Protein AF-A0A6L7IHY5-F1 (afdb_monomer)

Secondary structure (DSSP, 8-state):
--HHHHHHHHHTTSS----GGG-HHHHHHHHHHHHHHHHHSTT---HHHHHHHHHHHHHTTPPPPTTTTHHHHHHHHHHHEETTEE-HHHHTT---SSHHHHHHHHHHHHHHH-S---HHHHHHHHHHHHHHHHHIIIII-S-GGGGGGGHHHHHHHHHHHHHHHHHHHHTT-S--GGGG-

Solvent-accessible surface area (backbone atoms only — not comparable to full-atom values): 10402 Å² total; per-residue (Å²): 130,56,71,56,60,46,54,43,57,71,44,56,82,61,96,42,80,43,52,66,91,46,34,64,34,52,56,50,34,59,56,46,49,53,51,46,21,50,70,67,28,77,67,42,72,44,74,66,46,50,52,50,48,51,48,51,40,51,76,72,67,58,76,77,68,85,71,78,54,47,67,47,42,53,50,52,32,62,68,25,44,54,95,76,32,80,36,80,62,47,64,68,52,62,70,56,100,43,76,68,42,48,51,51,52,49,52,38,48,52,58,62,54,44,94,79,74,56,73,68,56,45,47,52,39,48,52,52,52,45,52,34,50,54,48,35,71,79,72,63,50,97,54,63,52,53,52,42,80,41,25,68,60,29,44,36,46,40,51,54,48,49,54,50,51,51,48,35,48,78,70,61,69,48,68,68,74,79,85,79,116

Structure (mmCIF, N/CA/C/O backbone):
data_AF-A0A6L7IHY5-F1
#
_entry.id   AF-A0A6L7IHY5-F1
#
loop_
_atom_site.group_PDB
_atom_site.id
_atom_site.type_symbol
_atom_site.label_atom_id
_atom_site.label_alt_id
_atom_site.label_comp_id
_atom_site.label_asym_id
_atom_site.label_entity_id
_atom_site.label_seq_id
_atom_site.pdbx_PDB_ins_code
_atom_site.Cartn_x
_atom_site.Cartn_y
_atom_site.Cartn_z
_atom_site.occupancy
_atom_site.B_iso_or_equiv
_atom_site.auth_seq_id
_atom_site.auth_comp_id
_atom_site.auth_asym_id
_atom_site.auth_atom_id
_atom_site.pdbx_PDB_model_num
ATOM 1 N N . MET A 1 1 ? -0.924 -16.517 -31.584 1.00 64.88 1 MET A N 1
ATOM 2 C CA . MET A 1 1 ? -0.021 -15.714 -30.736 1.00 64.88 1 MET A CA 1
ATOM 3 C C . MET A 1 1 ? -0.778 -15.428 -29.452 1.00 64.88 1 MET A C 1
ATOM 5 O O . MET A 1 1 ? -1.884 -14.912 -29.555 1.00 64.88 1 MET A O 1
ATOM 9 N N . ASP A 1 2 ? -0.279 -15.859 -28.293 1.00 85.75 2 ASP A N 1
ATOM 10 C CA . ASP A 1 2 ? -0.911 -15.533 -27.006 1.00 85.75 2 ASP A CA 1
ATOM 11 C C . ASP A 1 2 ? -0.663 -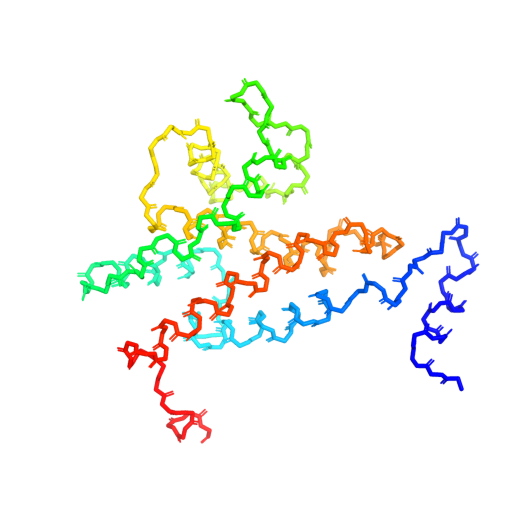14.060 -26.621 1.00 85.75 2 ASP A C 1
ATOM 13 O O . ASP A 1 2 ? 0.142 -13.371 -27.253 1.00 85.75 2 ASP A O 1
ATOM 17 N N . GLN A 1 3 ? -1.371 -13.568 -25.601 1.00 81.19 3 GLN A N 1
ATOM 18 C CA . GLN A 1 3 ? -1.303 -12.165 -25.177 1.00 81.19 3 GLN A CA 1
ATOM 19 C C . GLN A 1 3 ? 0.102 -11.740 -24.726 1.00 81.19 3 GLN A C 1
ATOM 21 O O . GLN A 1 3 ? 0.533 -10.642 -25.072 1.00 81.19 3 GLN A O 1
ATOM 26 N N . ASN A 1 4 ? 0.825 -12.592 -23.988 1.00 79.19 4 ASN A N 1
ATOM 27 C CA . ASN A 1 4 ? 2.178 -12.277 -23.527 1.00 79.19 4 ASN A CA 1
ATOM 28 C C . ASN A 1 4 ? 3.142 -12.212 -24.722 1.00 79.19 4 ASN A C 1
ATOM 30 O O . ASN A 1 4 ? 3.920 -11.268 -24.827 1.00 79.19 4 ASN A O 1
ATOM 34 N N . SER A 1 5 ? 3.038 -13.158 -25.661 1.00 78.12 5 SER A N 1
ATOM 35 C CA . SER A 1 5 ? 3.801 -13.158 -26.914 1.00 78.12 5 SER A CA 1
ATOM 36 C C . SER A 1 5 ? 3.503 -11.924 -27.776 1.00 78.12 5 SER A C 1
ATOM 38 O O . SER A 1 5 ? 4.412 -11.350 -28.372 1.00 78.12 5 SER A O 1
ATOM 40 N N . TRP A 1 6 ? 2.244 -11.480 -27.829 1.00 83.62 6 TRP A N 1
ATOM 41 C CA . TRP A 1 6 ? 1.860 -10.262 -28.547 1.00 83.62 6 TRP A CA 1
ATOM 42 C C . TRP A 1 6 ? 2.437 -9.002 -27.890 1.00 83.62 6 TRP A C 1
ATOM 44 O O . TRP A 1 6 ? 3.052 -8.190 -28.578 1.00 83.62 6 TRP A O 1
ATOM 54 N N . LEU A 1 7 ? 2.313 -8.870 -26.562 1.00 78.38 7 LEU A N 1
ATOM 55 C CA . LEU A 1 7 ? 2.872 -7.749 -25.793 1.00 78.38 7 LEU A CA 1
ATOM 56 C C . LEU A 1 7 ? 4.395 -7.678 -25.913 1.00 78.38 7 LEU A C 1
ATOM 58 O O . LEU A 1 7 ? 4.953 -6.593 -26.079 1.00 78.38 7 LEU A O 1
ATOM 62 N N . GLN A 1 8 ? 5.060 -8.835 -25.865 1.00 76.94 8 GLN A N 1
ATOM 63 C CA . GLN A 1 8 ? 6.496 -8.935 -26.083 1.00 76.94 8 GLN A CA 1
ATOM 64 C C . GLN A 1 8 ? 6.866 -8.368 -27.453 1.00 76.94 8 GLN A C 1
ATOM 66 O O . GLN A 1 8 ? 7.729 -7.499 -27.533 1.00 76.94 8 GLN A O 1
ATOM 71 N N . ASN A 1 9 ? 6.202 -8.823 -28.517 1.00 78.06 9 ASN A N 1
ATOM 72 C CA . ASN A 1 9 ? 6.498 -8.389 -29.880 1.00 78.06 9 ASN A CA 1
ATOM 73 C C . ASN A 1 9 ? 6.229 -6.894 -30.081 1.00 78.06 9 ASN A C 1
ATOM 75 O O . ASN A 1 9 ? 7.078 -6.209 -30.639 1.00 78.06 9 ASN A O 1
ATOM 79 N N . PHE A 1 10 ? 5.109 -6.383 -29.564 1.00 78.31 10 PHE A N 1
ATOM 80 C CA . PHE A 1 10 ? 4.733 -4.970 -29.673 1.00 78.31 10 PHE A CA 1
ATOM 81 C C . PHE A 1 10 ? 5.765 -4.026 -29.038 1.00 78.31 10 PHE A C 1
ATOM 83 O O . PHE A 1 10 ? 6.022 -2.946 -29.555 1.00 78.31 10 PHE A O 1
ATOM 90 N N . LEU A 1 11 ? 6.384 -4.430 -27.925 1.00 70.75 11 LEU A N 1
ATOM 91 C CA . LEU A 1 11 ? 7.357 -3.596 -27.206 1.00 70.75 11 LEU A CA 1
ATOM 92 C C . LEU A 1 11 ? 8.811 -3.852 -27.618 1.00 70.75 11 LEU A C 1
ATOM 94 O O . LEU A 1 11 ? 9.693 -3.078 -27.256 1.00 70.75 11 LEU A O 1
ATOM 98 N N . THR A 1 12 ? 9.072 -4.903 -28.401 1.00 63.59 12 THR A N 1
ATOM 99 C CA . THR A 1 12 ? 10.425 -5.241 -28.880 1.00 63.59 12 THR A CA 1
ATOM 100 C C . THR A 1 12 ? 10.923 -4.279 -29.975 1.00 63.59 12 THR A C 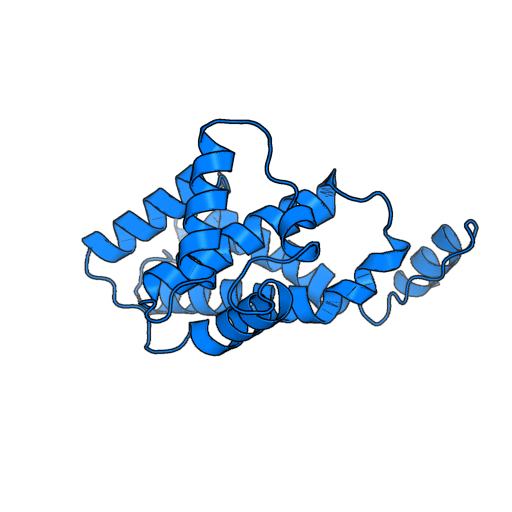1
ATOM 102 O O . THR A 1 12 ? 12.088 -4.351 -30.360 1.00 63.59 12 THR A O 1
ATOM 105 N N . GLU A 1 13 ? 10.107 -3.320 -30.423 1.00 56.38 13 GLU A N 1
ATOM 106 C CA . GLU A 1 13 ? 10.535 -2.256 -31.344 1.00 56.38 13 GLU A CA 1
ATOM 107 C C . GLU A 1 13 ? 11.426 -1.188 -30.672 1.00 56.38 13 GLU A C 1
ATOM 109 O O . GLU A 1 13 ? 12.187 -0.511 -31.359 1.00 56.38 13 GLU A O 1
ATOM 114 N N . GLU A 1 14 ? 11.439 -1.093 -29.333 1.00 55.25 14 GLU A N 1
ATOM 115 C CA . GLU A 1 14 ? 12.232 -0.098 -28.597 1.00 55.25 14 GLU A CA 1
ATOM 116 C C . GLU A 1 14 ? 13.170 -0.724 -27.553 1.00 55.25 14 GLU A C 1
ATOM 118 O O . GLU A 1 14 ? 12.882 -0.662 -26.368 1.00 55.25 14 GLU A O 1
ATOM 123 N N . ASN A 1 15 ? 14.302 -1.313 -27.973 1.00 57.41 15 ASN A N 1
ATOM 124 C CA . ASN A 1 15 ? 15.533 -1.604 -27.191 1.00 57.41 15 ASN A CA 1
ATOM 125 C C . ASN A 1 15 ? 15.433 -2.146 -25.739 1.00 57.41 15 ASN A C 1
ATOM 127 O O . ASN A 1 15 ? 16.449 -2.244 -25.047 1.00 57.41 15 ASN A O 1
ATOM 131 N N . VAL A 1 16 ? 14.263 -2.562 -25.263 1.00 58.53 16 VAL A N 1
ATOM 132 C CA . VAL A 1 16 ? 14.026 -3.056 -23.914 1.00 58.53 16 VAL A CA 1
ATOM 133 C C . VAL A 1 16 ? 13.026 -4.198 -23.989 1.00 58.53 16 VAL A C 1
ATOM 135 O O . VAL A 1 16 ? 11.955 -4.080 -24.575 1.00 58.53 16 VAL A O 1
ATOM 138 N N . LYS A 1 17 ? 13.391 -5.334 -23.396 1.00 65.69 17 LYS A N 1
ATOM 139 C CA . LYS A 1 17 ? 12.580 -6.553 -23.391 1.00 65.69 17 LYS A CA 1
ATOM 140 C C . LYS A 1 17 ? 11.945 -6.724 -22.008 1.00 65.69 17 LYS A C 1
ATOM 142 O O . LYS A 1 17 ? 12.589 -7.320 -21.146 1.00 65.69 17 LYS A O 1
ATOM 147 N N . PRO A 1 18 ? 10.732 -6.198 -21.758 1.00 66.75 18 PRO A N 1
ATOM 148 C CA . PRO A 1 18 ? 9.964 -6.573 -20.570 1.00 66.75 18 PRO A CA 1
ATOM 149 C C . PRO A 1 18 ? 9.774 -8.091 -20.533 1.00 66.75 18 PRO A C 1
ATOM 151 O O . PRO A 1 18 ? 9.524 -8.694 -21.571 1.00 66.75 18 PRO A O 1
ATOM 154 N N . ASP A 1 19 ? 9.882 -8.702 -19.354 1.00 75.19 19 ASP A N 1
ATOM 155 C CA . ASP A 1 19 ? 9.575 -10.122 -19.162 1.00 75.19 19 ASP A CA 1
ATOM 156 C C . ASP A 1 19 ? 8.113 -10.267 -18.728 1.00 75.19 19 ASP A C 1
ATOM 158 O O . ASP A 1 19 ? 7.786 -10.239 -17.540 1.00 75.19 19 ASP A O 1
ATOM 162 N N . PHE A 1 20 ? 7.211 -10.391 -19.704 1.00 72.62 20 PHE A N 1
ATOM 163 C CA . PHE A 1 20 ? 5.769 -10.490 -19.448 1.00 72.62 20 PHE A CA 1
ATOM 164 C C . PHE A 1 20 ? 5.327 -11.796 -18.785 1.00 72.62 20 PHE A C 1
ATOM 166 O O . PHE A 1 20 ? 4.192 -11.895 -18.316 1.00 72.62 20 PHE A O 1
ATOM 173 N N . ASN A 1 21 ? 6.218 -12.781 -18.679 1.00 73.31 21 ASN A N 1
ATOM 174 C CA . ASN A 1 21 ? 5.961 -13.967 -17.871 1.00 73.31 21 ASN A CA 1
ATOM 175 C C . ASN A 1 21 ? 6.180 -13.699 -16.370 1.00 73.31 21 ASN A C 1
ATOM 177 O O . ASN A 1 21 ? 5.844 -14.548 -15.550 1.00 73.31 21 ASN A O 1
ATOM 181 N N . LYS A 1 22 ? 6.699 -12.517 -15.998 1.00 78.94 22 LYS A N 1
ATOM 182 C CA . LYS A 1 22 ? 6.974 -12.088 -14.615 1.00 78.94 22 LYS A CA 1
ATOM 183 C C . LYS A 1 22 ? 6.197 -10.835 -14.202 1.00 78.94 22 LYS A C 1
ATOM 185 O O . LYS A 1 22 ? 6.737 -9.981 -13.507 1.00 78.94 22 LYS A O 1
ATOM 190 N N . ILE A 1 23 ? 4.959 -10.695 -14.669 1.00 84.69 23 ILE A N 1
ATOM 191 C CA . ILE A 1 23 ? 4.084 -9.565 -14.303 1.00 84.69 23 ILE A CA 1
ATOM 192 C C . ILE A 1 23 ? 2.761 -10.027 -13.685 1.00 84.69 23 ILE A C 1
ATOM 194 O O . ILE A 1 23 ? 1.759 -9.314 -13.734 1.00 84.69 23 ILE A O 1
ATOM 198 N N . GLU A 1 24 ? 2.719 -11.253 -13.171 1.00 89.69 24 GLU A N 1
ATOM 199 C CA . GLU A 1 24 ? 1.493 -11.854 -12.653 1.00 89.69 24 GLU A CA 1
ATOM 200 C C . GLU A 1 24 ? 0.965 -11.064 -11.452 1.00 89.69 24 GLU A C 1
ATOM 202 O O . GLU A 1 24 ? -0.220 -10.740 -11.381 1.00 89.69 24 GLU A O 1
ATOM 207 N N . ASN A 1 25 ? 1.850 -10.635 -10.550 1.00 93.31 25 ASN A N 1
ATOM 208 C CA . ASN A 1 25 ? 1.450 -9.807 -9.421 1.00 93.31 25 ASN A CA 1
ATOM 209 C C . ASN A 1 25 ? 1.013 -8.411 -9.848 1.00 93.31 25 ASN A C 1
ATOM 211 O O . ASN A 1 25 ? 0.103 -7.859 -9.232 1.00 93.31 25 ASN A O 1
ATOM 215 N N . VAL A 1 26 ? 1.594 -7.860 -10.915 1.00 90.69 26 VAL A N 1
ATOM 216 C CA . VAL A 1 26 ? 1.119 -6.602 -11.507 1.00 90.69 26 VAL A CA 1
ATOM 217 C C . VAL A 1 26 ? -0.318 -6.756 -12.014 1.00 90.69 26 VAL A C 1
ATOM 219 O O . VAL A 1 26 ? -1.163 -5.909 -11.732 1.00 90.69 26 VAL A O 1
ATOM 222 N N . LYS A 1 27 ? -0.623 -7.846 -12.733 1.00 89.81 27 LYS A N 1
ATOM 223 C CA . LYS A 1 27 ? -1.983 -8.135 -13.220 1.00 89.81 27 LYS A CA 1
ATOM 224 C C . LYS A 1 27 ? -2.950 -8.300 -12.047 1.00 89.81 27 LYS A C 1
ATOM 226 O O . LYS A 1 27 ? -3.970 -7.610 -12.000 1.00 89.81 27 LYS A O 1
ATOM 231 N N . ASN A 1 28 ? -2.591 -9.122 -11.063 1.00 94.81 28 ASN A N 1
ATOM 232 C CA . ASN A 1 28 ? -3.404 -9.359 -9.868 1.00 94.81 28 ASN A CA 1
ATOM 233 C C . ASN A 1 28 ? -3.654 -8.078 -9.067 1.00 94.81 28 ASN A C 1
ATOM 235 O O . ASN A 1 28 ? -4.773 -7.859 -8.602 1.00 94.81 28 ASN A O 1
ATOM 239 N N . PHE A 1 29 ? -2.669 -7.181 -8.998 1.00 95.62 29 PHE A N 1
ATOM 240 C CA . PHE A 1 29 ? -2.817 -5.886 -8.343 1.00 95.62 29 PHE A CA 1
ATOM 241 C C . PHE A 1 29 ? -3.945 -5.053 -8.949 1.00 95.62 29 PHE A C 1
ATOM 243 O O . PHE A 1 29 ? -4.694 -4.418 -8.211 1.00 95.62 29 PHE A O 1
ATOM 250 N N . THR A 1 30 ? -4.120 -5.072 -10.275 1.00 92.75 30 THR A N 1
ATOM 251 C CA . THR A 1 30 ? -5.204 -4.307 -10.912 1.00 92.75 30 THR A CA 1
ATOM 252 C C . THR A 1 30 ? -6.586 -4.785 -10.464 1.00 92.75 30 THR A C 1
ATOM 254 O O . THR A 1 30 ? -7.470 -3.966 -10.216 1.00 92.75 30 THR A O 1
ATOM 257 N N . ILE A 1 31 ? -6.775 -6.096 -10.292 1.00 94.69 31 ILE A N 1
ATOM 258 C CA . ILE A 1 31 ? -8.040 -6.681 -9.833 1.00 94.69 31 ILE A CA 1
ATOM 259 C C . ILE A 1 31 ? -8.230 -6.407 -8.338 1.00 94.69 31 ILE A C 1
ATOM 261 O O . ILE A 1 31 ? -9.281 -5.918 -7.926 1.00 94.69 31 ILE A O 1
ATOM 265 N N . LEU A 1 32 ? -7.199 -6.663 -7.529 1.00 97.06 32 LEU A N 1
ATOM 266 C CA . LEU A 1 32 ? -7.240 -6.455 -6.082 1.00 97.06 32 LEU A CA 1
ATOM 267 C C . LEU A 1 32 ? -7.474 -4.987 -5.715 1.00 97.06 32 LEU A C 1
ATOM 269 O O . LEU A 1 32 ? -8.261 -4.713 -4.812 1.00 97.06 32 LEU A O 1
ATOM 273 N N . TRP A 1 33 ? -6.858 -4.043 -6.435 1.00 95.94 33 TRP A N 1
ATOM 274 C CA . TRP A 1 33 ? -7.109 -2.615 -6.243 1.00 95.94 33 TRP A CA 1
ATOM 275 C C . TRP A 1 33 ? -8.578 -2.265 -6.495 1.00 95.94 33 TRP A C 1
ATOM 277 O O . TRP A 1 33 ? -9.175 -1.562 -5.687 1.00 95.94 33 TRP A O 1
ATOM 287 N N . ASN A 1 34 ? -9.182 -2.781 -7.571 1.00 92.81 34 ASN A N 1
ATOM 288 C CA . ASN A 1 34 ? -10.597 -2.536 -7.868 1.00 92.81 34 ASN A CA 1
ATOM 289 C C . ASN A 1 34 ? -11.525 -3.097 -6.777 1.00 92.81 34 ASN A C 1
ATOM 291 O O . ASN A 1 34 ? -12.499 -2.445 -6.398 1.00 92.81 34 ASN A O 1
ATOM 295 N N . LEU A 1 35 ? -11.225 -4.288 -6.245 1.00 94.31 35 LEU A N 1
ATOM 296 C CA . LEU A 1 35 ? -11.977 -4.861 -5.123 1.00 94.31 35 LEU A CA 1
ATOM 297 C C . LEU A 1 35 ? -11.834 -3.990 -3.871 1.00 94.31 35 LEU A C 1
ATOM 299 O O . LEU A 1 35 ? -12.836 -3.627 -3.260 1.00 94.31 35 LEU A O 1
ATOM 303 N N . PHE A 1 36 ? -10.606 -3.609 -3.524 1.00 95.44 36 PHE A N 1
ATOM 304 C CA . P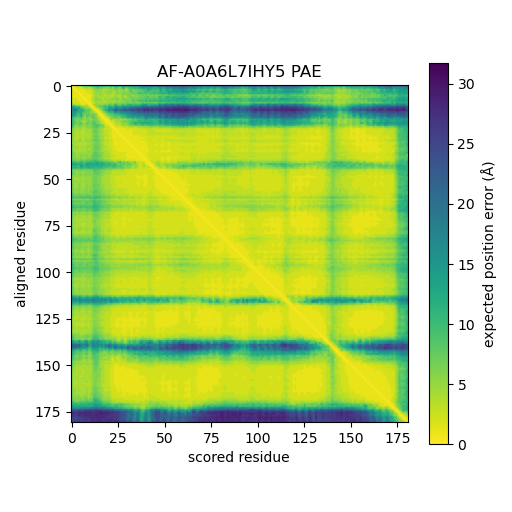HE A 1 36 ? -10.322 -2.705 -2.414 1.00 95.44 36 PHE A CA 1
ATOM 305 C C . PHE A 1 36 ? -11.060 -1.369 -2.553 1.00 95.44 36 PHE A C 1
ATOM 307 O O . PHE A 1 36 ? -11.744 -0.950 -1.627 1.00 95.44 36 PHE A O 1
ATOM 314 N N . GLU A 1 37 ? -11.001 -0.725 -3.715 1.00 93.19 37 GLU A N 1
ATOM 315 C CA . GLU A 1 37 ? -11.660 0.558 -3.952 1.00 93.19 37 GLU A CA 1
ATOM 316 C C . GLU A 1 37 ? -13.186 0.448 -3.830 1.00 93.19 37 GLU A C 1
ATOM 318 O O . GLU A 1 37 ? -13.816 1.286 -3.184 1.00 93.19 37 GLU A O 1
ATOM 323 N N . ARG A 1 38 ? -13.791 -0.618 -4.374 1.00 91.25 38 ARG A N 1
ATOM 324 C CA . ARG A 1 38 ? -15.234 -0.869 -4.245 1.00 91.25 38 ARG A CA 1
ATOM 325 C C . ARG A 1 38 ? -15.651 -1.086 -2.794 1.00 91.25 38 ARG A C 1
ATOM 327 O O . ARG A 1 38 ? -16.667 -0.545 -2.368 1.00 91.25 38 ARG A O 1
ATOM 334 N N . PHE A 1 39 ? -14.926 -1.936 -2.080 1.00 90.62 39 PHE A N 1
ATOM 335 C CA . PHE A 1 39 ? -15.387 -2.470 -0.804 1.00 90.62 39 PHE A CA 1
ATOM 336 C C . PHE A 1 39 ? -14.901 -1.697 0.412 1.00 90.62 39 PHE A C 1
ATOM 338 O O . PHE A 1 39 ? -15.601 -1.648 1.419 1.00 90.62 39 PHE A O 1
ATOM 345 N N . PHE A 1 40 ? -13.714 -1.109 0.327 1.00 93.00 40 PHE A N 1
ATOM 346 C CA . PHE A 1 40 ? -13.142 -0.334 1.412 1.00 93.00 40 PHE A CA 1
ATOM 347 C C . PHE A 1 40 ? -13.311 1.164 1.205 1.00 93.00 40 PHE A C 1
ATOM 349 O O . PHE A 1 40 ? -13.437 1.861 2.197 1.00 93.00 40 PHE A O 1
ATOM 356 N N . CYS A 1 41 ? -13.346 1.669 -0.033 1.00 90.50 41 CYS A N 1
ATOM 357 C CA . CYS A 1 41 ? -13.352 3.113 -0.313 1.00 90.50 41 CYS A CA 1
ATOM 358 C C . CYS A 1 41 ? -14.666 3.645 -0.914 1.00 90.50 41 CYS A C 1
ATOM 360 O O . CYS A 1 41 ? -14.690 4.781 -1.375 1.00 90.50 41 CYS A O 1
ATOM 362 N N . ASP A 1 42 ? -15.728 2.833 -0.974 1.00 84.62 42 ASP A N 1
ATOM 363 C CA . ASP A 1 42 ? -17.011 3.159 -1.631 1.00 84.62 42 ASP A CA 1
ATOM 364 C C . ASP A 1 42 ? -16.844 3.774 -3.038 1.00 84.62 42 ASP A C 1
ATOM 366 O O . ASP A 1 42 ? -17.540 4.705 -3.430 1.00 84.62 42 ASP A O 1
ATOM 370 N N . LYS A 1 43 ? -15.909 3.212 -3.822 1.00 83.75 43 LYS A N 1
ATOM 371 C CA . LYS A 1 43 ? -15.537 3.622 -5.193 1.00 83.75 43 LYS A CA 1
ATOM 372 C C . LYS A 1 43 ? -14.702 4.907 -5.306 1.00 83.75 43 LYS A C 1
ATOM 374 O O . LYS A 1 43 ? -14.410 5.318 -6.427 1.00 83.75 43 LYS A O 1
ATOM 379 N N . GLU A 1 44 ? -14.260 5.504 -4.198 1.00 85.81 44 GLU A N 1
ATOM 380 C CA . GLU A 1 44 ? -13.354 6.660 -4.198 1.00 85.81 44 GLU A CA 1
ATOM 381 C C . GLU A 1 44 ? -12.013 6.333 -3.514 1.00 85.81 44 GLU A C 1
ATOM 383 O O . GLU A 1 44 ? -11.799 6.624 -2.339 1.00 85.81 44 GLU A O 1
ATOM 388 N N . GLY A 1 45 ? -11.058 5.750 -4.247 1.00 85.62 45 GLY A N 1
ATOM 389 C CA . GLY A 1 45 ? -9.749 5.319 -3.731 1.00 85.62 45 GLY A CA 1
ATOM 390 C C . GLY A 1 45 ? -8.743 6.438 -3.421 1.00 85.62 45 GLY A C 1
ATOM 391 O O . GLY A 1 45 ? -7.539 6.262 -3.632 1.00 85.62 45 GLY A O 1
ATOM 392 N N . SER A 1 46 ? -9.203 7.601 -2.949 1.00 91.56 46 SER A N 1
ATOM 393 C CA . SER A 1 46 ? -8.328 8.708 -2.552 1.00 91.56 46 SER A CA 1
ATOM 394 C C . SER A 1 46 ? -7.592 8.392 -1.242 1.00 91.56 46 SER A C 1
ATOM 396 O O . SER A 1 46 ? -8.111 7.697 -0.369 1.00 91.56 46 SER A O 1
ATOM 398 N N . LEU A 1 47 ? -6.380 8.934 -1.059 1.00 93.69 47 LEU A N 1
ATOM 399 C CA . LEU A 1 47 ? -5.654 8.779 0.210 1.00 93.69 47 LEU A CA 1
ATOM 400 C C . LEU A 1 47 ? -6.451 9.318 1.406 1.00 93.69 47 LEU A C 1
ATOM 402 O O . LEU A 1 47 ? -6.364 8.750 2.489 1.00 93.69 47 LEU A O 1
ATOM 406 N N . SER A 1 48 ? -7.235 10.382 1.218 1.00 93.94 48 SER A N 1
ATOM 407 C CA . SER A 1 48 ? -8.089 10.934 2.272 1.00 93.94 48 SER A CA 1
ATOM 408 C C . SER A 1 48 ? -9.173 9.939 2.688 1.00 93.94 48 SER A C 1
ATOM 410 O O . SER A 1 48 ? -9.301 9.655 3.875 1.00 93.94 48 SER A O 1
ATOM 412 N N . THR A 1 49 ? -9.879 9.351 1.717 1.00 94.75 49 THR A N 1
ATOM 413 C CA . THR A 1 49 ? -10.928 8.344 1.948 1.00 94.75 49 THR A CA 1
ATOM 414 C C . THR A 1 49 ? -10.365 7.114 2.653 1.00 94.75 49 THR A C 1
ATOM 416 O O . THR A 1 49 ? -10.910 6.651 3.650 1.00 94.75 49 THR A O 1
ATOM 419 N N . ILE A 1 50 ? -9.207 6.626 2.198 1.00 96.06 50 ILE A N 1
ATOM 420 C CA . ILE A 1 50 ? -8.518 5.484 2.811 1.00 96.06 50 ILE A CA 1
ATOM 421 C C . ILE A 1 50 ? -8.217 5.744 4.294 1.00 96.06 50 ILE A C 1
ATOM 423 O O . ILE A 1 50 ? -8.447 4.880 5.138 1.00 96.06 50 ILE A O 1
ATOM 427 N N . GLN A 1 51 ? -7.687 6.924 4.623 1.00 95.69 51 GLN A N 1
ATOM 428 C CA . GLN A 1 51 ? -7.295 7.259 5.997 1.00 95.69 51 GLN A CA 1
ATOM 429 C C . GLN A 1 51 ? -8.495 7.504 6.904 1.00 95.69 51 GLN A C 1
ATOM 431 O O . GLN A 1 51 ? -8.453 7.130 8.077 1.00 95.69 51 GLN A O 1
ATOM 436 N N . GLN A 1 52 ? -9.569 8.077 6.359 1.00 95.62 52 GLN A N 1
ATOM 437 C CA . GLN A 1 52 ? -10.841 8.181 7.061 1.00 95.62 52 GLN A CA 1
ATOM 438 C C . GLN A 1 52 ? -11.364 6.786 7.418 1.00 95.62 52 GLN A C 1
ATOM 440 O O . GLN A 1 52 ? -11.579 6.504 8.590 1.00 95.62 52 GLN A O 1
ATOM 445 N N . ASN A 1 53 ? -11.428 5.866 6.455 1.00 95.38 53 ASN A N 1
ATOM 446 C CA . ASN A 1 53 ? -11.961 4.524 6.700 1.00 95.38 53 ASN A CA 1
ATOM 447 C C . ASN A 1 53 ? -11.084 3.696 7.654 1.00 95.38 53 ASN A C 1
ATOM 449 O O . ASN A 1 53 ? -11.600 2.902 8.440 1.00 95.38 53 ASN A O 1
ATOM 453 N N . LEU A 1 54 ? -9.758 3.891 7.642 1.00 95.75 54 LEU A N 1
ATOM 454 C CA . LEU A 1 54 ? -8.868 3.302 8.651 1.00 95.75 54 LEU A CA 1
ATOM 455 C C . LEU A 1 54 ? -9.121 3.867 10.054 1.00 95.75 54 LEU A C 1
ATOM 457 O O . LEU A 1 54 ? -9.109 3.109 11.025 1.00 95.75 54 LEU A O 1
ATOM 461 N N . THR A 1 55 ? -9.333 5.180 10.155 1.00 95.69 55 THR A N 1
ATOM 462 C CA . THR A 1 55 ? -9.693 5.840 11.417 1.00 95.69 55 THR A CA 1
ATOM 463 C C . THR A 1 55 ? -11.012 5.286 11.938 1.00 95.69 55 THR A C 1
ATOM 465 O O . THR A 1 55 ? -11.059 4.826 13.076 1.00 95.69 55 THR A O 1
ATOM 468 N N . ASP A 1 56 ? -12.026 5.191 11.079 1.00 94.81 56 ASP A N 1
ATOM 469 C CA . ASP A 1 56 ? -13.336 4.649 11.430 1.00 94.81 56 ASP A CA 1
ATOM 470 C C . ASP A 1 56 ? -13.238 3.200 11.925 1.00 94.81 56 ASP A C 1
ATOM 472 O O . ASP A 1 56 ? -13.847 2.852 12.935 1.00 94.81 56 ASP A O 1
ATOM 476 N N . LEU A 1 57 ? -12.457 2.333 11.266 1.00 94.38 57 LEU A N 1
ATOM 477 C CA . LEU A 1 57 ? -12.229 0.966 11.754 1.00 94.38 57 LEU A CA 1
ATOM 478 C C . LEU A 1 57 ? -11.639 0.968 13.170 1.00 94.38 57 LEU A C 1
ATOM 480 O O . LEU A 1 57 ? -12.140 0.271 14.057 1.00 94.38 57 LEU A O 1
ATOM 484 N N . LYS A 1 58 ? -10.596 1.770 13.392 1.00 94.62 58 LYS A N 1
ATOM 485 C CA . LYS A 1 58 ? -9.911 1.856 14.682 1.00 94.62 58 LYS A CA 1
ATOM 486 C C . LYS A 1 58 ? -10.833 2.392 15.781 1.00 94.62 58 LYS A C 1
ATOM 488 O O . LYS A 1 58 ? -10.875 1.815 16.865 1.00 94.62 58 LYS A O 1
ATOM 493 N N . GLU A 1 59 ? -11.577 3.460 15.510 1.00 95.44 59 GLU A N 1
ATOM 494 C CA . GLU A 1 59 ? -12.480 4.105 16.473 1.00 95.44 59 GLU A CA 1
ATOM 495 C C . GLU A 1 59 ? -13.701 3.240 16.808 1.00 95.44 59 GLU A C 1
ATOM 497 O O . GLU A 1 59 ? -14.167 3.251 17.945 1.00 95.44 59 GLU A O 1
ATOM 502 N N . ASN A 1 60 ? -14.162 2.408 15.870 1.00 93.56 60 ASN A N 1
ATOM 503 C CA . ASN A 1 60 ? -15.229 1.433 16.111 1.00 93.56 60 ASN A CA 1
ATOM 504 C C . ASN A 1 60 ? -14.736 0.126 16.775 1.00 93.56 60 ASN A C 1
ATOM 506 O O . ASN A 1 60 ? -15.484 -0.848 16.847 1.00 93.56 60 ASN A O 1
ATOM 510 N N . GLY A 1 61 ? -13.488 0.078 17.255 1.00 92.62 61 GLY A N 1
ATOM 511 C CA . GLY A 1 61 ? -12.959 -1.041 18.043 1.00 92.62 61 GLY A CA 1
ATOM 512 C C . GLY A 1 61 ? -12.530 -2.268 17.235 1.00 92.62 61 GLY A C 1
ATOM 513 O O . GLY A 1 61 ? -12.232 -3.314 17.818 1.00 92.62 61 GLY A O 1
ATOM 514 N N . TYR A 1 62 ? -12.454 -2.168 15.905 1.00 94.38 62 TYR A N 1
ATOM 515 C CA . TYR A 1 62 ? -11.958 -3.261 15.074 1.00 94.38 62 TYR A CA 1
ATOM 516 C C . TYR A 1 62 ? -10.456 -3.447 15.318 1.00 94.38 62 TYR A C 1
ATOM 518 O O . TYR A 1 62 ? -9.654 -2.532 15.120 1.00 94.38 62 TYR A O 1
ATOM 526 N N . THR A 1 63 ? -10.054 -4.644 15.740 1.00 93.88 63 THR A N 1
ATOM 527 C CA . THR A 1 63 ? -8.649 -4.967 16.022 1.00 93.88 63 THR A CA 1
ATOM 528 C C . THR A 1 63 ? -8.062 -5.758 14.861 1.00 93.88 63 THR A C 1
ATOM 530 O O . THR A 1 63 ? -8.541 -6.849 14.559 1.00 93.88 63 THR A O 1
ATOM 53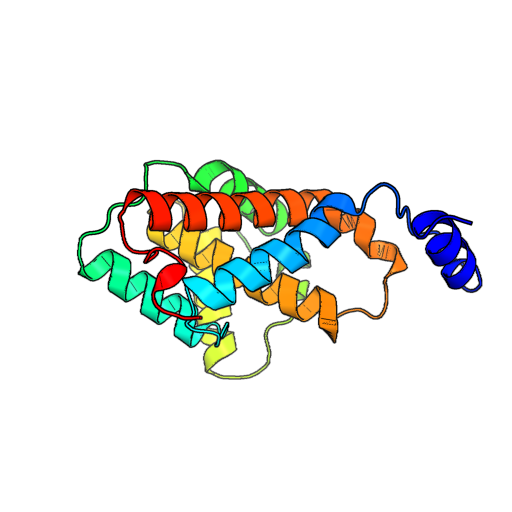3 N N . LEU A 1 64 ? -7.030 -5.211 14.210 1.00 94.31 64 LEU A N 1
ATOM 534 C CA . LEU A 1 64 ? -6.300 -5.923 13.159 1.00 94.31 64 LEU A CA 1
ATOM 535 C C . LEU A 1 64 ? -5.656 -7.190 13.740 1.00 94.31 64 LEU A C 1
ATOM 537 O O . LEU A 1 64 ? -5.148 -7.140 14.865 1.00 94.31 64 LEU A O 1
ATOM 541 N N . PRO A 1 65 ? -5.627 -8.315 13.002 1.00 91.19 65 PRO A N 1
ATOM 542 C CA . PRO A 1 65 ? -4.971 -9.505 13.507 1.00 91.19 65 PRO A CA 1
ATOM 543 C C . PRO A 1 65 ? -3.467 -9.219 13.678 1.00 91.19 65 PRO A C 1
ATOM 545 O O . PRO A 1 65 ? -2.854 -8.646 12.763 1.00 91.19 65 PRO A O 1
ATOM 548 N N . PRO A 1 66 ? -2.858 -9.600 14.816 1.00 89.38 66 PRO A N 1
ATOM 549 C CA . PRO A 1 66 ? -1.484 -9.227 15.128 1.00 89.38 66 PRO A CA 1
ATOM 550 C C . PRO A 1 66 ? -0.507 -9.623 14.025 1.00 89.38 66 PRO A C 1
ATOM 552 O O . PRO A 1 66 ? -0.566 -10.741 13.513 1.00 89.38 66 PRO A O 1
ATOM 555 N N . LYS A 1 67 ? 0.429 -8.727 13.696 1.00 89.94 67 LYS A N 1
ATOM 556 C CA . LYS A 1 67 ? 1.523 -8.977 12.733 1.00 89.94 67 LYS A CA 1
ATOM 557 C C . LYS A 1 67 ? 1.091 -9.269 11.288 1.00 89.94 67 LYS A C 1
ATOM 559 O O . LYS A 1 67 ? 1.952 -9.554 10.457 1.00 89.94 67 LYS A O 1
ATOM 564 N N . SER A 1 68 ? -0.194 -9.137 10.943 1.00 91.94 68 SER A N 1
ATOM 565 C CA . SER A 1 68 ? -0.713 -9.412 9.584 1.00 91.94 68 SER A CA 1
ATOM 566 C C . SER A 1 68 ? -0.043 -8.587 8.483 1.00 91.94 68 SER A C 1
ATOM 568 O O . SER A 1 68 ? -0.062 -8.962 7.313 1.00 91.94 68 SER A O 1
ATOM 570 N N . PHE A 1 69 ? 0.562 -7.461 8.860 1.00 96.75 69 PHE A N 1
ATOM 571 C CA . PHE A 1 69 ? 1.198 -6.521 7.944 1.00 96.75 69 PHE A CA 1
ATOM 572 C C . PHE A 1 69 ? 2.716 -6.414 8.138 1.00 96.75 69 PHE A C 1
ATOM 574 O O . PHE A 1 69 ? 3.353 -5.617 7.454 1.00 96.75 69 PHE A O 1
ATOM 581 N N . ASP A 1 70 ? 3.318 -7.221 9.018 1.00 96.44 70 ASP A N 1
ATOM 582 C CA . ASP A 1 70 ? 4.749 -7.130 9.335 1.00 96.44 70 ASP A CA 1
ATOM 583 C C . ASP A 1 70 ? 5.628 -7.466 8.132 1.00 96.44 70 ASP A C 1
ATOM 585 O O . ASP A 1 70 ? 6.600 -6.763 7.867 1.00 96.44 70 ASP A O 1
ATOM 589 N N . VAL A 1 71 ? 5.290 -8.520 7.384 1.00 97.38 71 VAL A N 1
ATOM 590 C CA . VAL A 1 71 ? 6.092 -8.960 6.232 1.00 97.38 71 VAL A CA 1
ATOM 591 C C . VAL A 1 71 ? 6.111 -7.892 5.124 1.00 97.38 71 VAL A C 1
ATOM 593 O O . VAL A 1 71 ? 7.210 -7.439 4.786 1.00 97.38 71 VAL A O 1
ATOM 596 N N . PRO A 1 72 ? 4.961 -7.392 4.619 1.00 98.12 72 PRO A N 1
ATOM 597 C CA . PRO A 1 72 ? 4.965 -6.297 3.650 1.00 98.12 72 PRO A CA 1
ATOM 598 C C . PRO A 1 72 ? 5.607 -5.016 4.194 1.00 98.12 72 PRO A C 1
ATOM 600 O O . PRO A 1 72 ? 6.344 -4.337 3.476 1.00 98.12 72 PRO A O 1
ATOM 603 N N . PHE A 1 73 ? 5.361 -4.676 5.465 1.00 98.25 73 PHE A N 1
ATOM 604 C CA . PHE A 1 73 ? 5.932 -3.476 6.077 1.00 98.25 73 PHE A CA 1
ATOM 605 C C . PHE A 1 73 ? 7.459 -3.544 6.127 1.00 98.25 73 PHE A C 1
ATOM 607 O O . PHE A 1 73 ? 8.131 -2.606 5.698 1.00 98.25 73 PHE A O 1
ATOM 614 N N . ASN A 1 74 ? 8.016 -4.665 6.586 1.00 97.31 74 ASN A N 1
ATOM 615 C CA . ASN A 1 74 ? 9.459 -4.870 6.660 1.00 97.31 74 ASN A CA 1
ATOM 616 C C . ASN A 1 74 ? 10.105 -4.844 5.274 1.00 97.31 74 ASN A C 1
ATOM 618 O O . ASN A 1 74 ? 11.161 -4.230 5.119 1.00 97.31 74 ASN A O 1
ATOM 622 N N . TYR A 1 75 ? 9.449 -5.421 4.263 1.00 98.38 75 TYR A N 1
ATOM 623 C CA . TYR A 1 75 ? 9.904 -5.332 2.877 1.00 98.38 75 TYR A CA 1
ATOM 624 C C . TYR A 1 75 ? 10.034 -3.876 2.411 1.00 98.38 75 TYR A C 1
ATOM 626 O O . TYR A 1 75 ? 11.099 -3.445 1.964 1.00 98.38 75 TYR A O 1
ATOM 634 N N . PHE A 1 76 ? 8.975 -3.071 2.554 1.00 98.06 76 PHE A N 1
ATOM 635 C CA . PHE A 1 76 ? 9.015 -1.677 2.108 1.00 98.06 76 PHE A CA 1
ATOM 636 C C . PHE A 1 76 ? 9.921 -0.799 2.969 1.00 98.06 76 PHE A C 1
ATOM 638 O O . PHE A 1 76 ? 10.540 0.136 2.457 1.00 98.06 76 PHE A O 1
ATOM 645 N N . ARG A 1 77 ? 10.073 -1.125 4.253 1.00 97.56 77 ARG A N 1
ATOM 646 C CA . ARG A 1 77 ? 11.061 -0.486 5.116 1.00 97.56 77 ARG A CA 1
ATOM 647 C C . ARG A 1 77 ? 12.478 -0.758 4.620 1.00 97.56 77 ARG A C 1
ATOM 649 O O . ARG A 1 77 ? 13.233 0.192 4.452 1.00 97.56 77 ARG A O 1
ATOM 656 N N . GLN A 1 78 ? 12.822 -2.007 4.308 1.00 97.25 78 GLN A N 1
ATOM 657 C CA . GLN A 1 78 ? 14.121 -2.359 3.725 1.00 97.25 78 GLN A CA 1
ATOM 658 C C . GLN A 1 78 ? 14.341 -1.676 2.367 1.00 97.25 78 GLN A C 1
ATOM 660 O O . GLN A 1 78 ? 15.440 -1.210 2.076 1.00 97.25 78 GLN A O 1
ATOM 665 N N . ARG A 1 79 ? 13.290 -1.572 1.547 1.00 96.75 79 ARG A N 1
ATOM 666 C CA . ARG A 1 79 ? 13.340 -0.915 0.235 1.00 96.75 79 ARG A CA 1
ATOM 667 C C . ARG A 1 79 ? 13.623 0.585 0.326 1.00 96.75 79 ARG A C 1
ATOM 669 O O . ARG A 1 79 ? 14.367 1.114 -0.500 1.00 96.75 79 ARG A O 1
ATOM 676 N N . TYR A 1 80 ? 13.012 1.279 1.285 1.00 97.81 80 TYR A N 1
ATOM 677 C CA . TYR A 1 80 ? 13.026 2.743 1.346 1.00 97.81 80 TYR A CA 1
ATOM 678 C C . TYR A 1 80 ? 13.962 3.333 2.393 1.00 97.81 80 TYR A C 1
ATOM 680 O O . TYR A 1 80 ? 14.249 4.525 2.306 1.00 97.81 80 TYR A O 1
ATOM 688 N N . ILE A 1 81 ? 14.440 2.547 3.358 1.00 97.69 81 ILE A N 1
ATOM 689 C CA . ILE A 1 81 ? 15.291 3.030 4.445 1.00 97.69 81 ILE A CA 1
ATOM 690 C C . ILE A 1 81 ? 16.728 2.540 4.275 1.00 97.69 81 ILE A C 1
ATOM 692 O O . ILE A 1 81 ? 17.007 1.359 4.097 1.00 97.69 81 ILE A O 1
ATOM 696 N N . THR A 1 82 ? 17.673 3.464 4.391 1.00 96.81 82 THR A N 1
ATOM 697 C CA . THR A 1 82 ? 19.112 3.201 4.451 1.00 96.81 82 THR A CA 1
ATOM 698 C C . THR A 1 82 ? 19.694 4.071 5.560 1.00 96.81 82 THR A C 1
ATOM 700 O O . THR A 1 82 ? 19.377 5.253 5.643 1.00 96.81 82 THR A O 1
ATOM 703 N N . ASN A 1 83 ? 20.502 3.502 6.462 1.00 94.25 83 ASN A N 1
ATOM 704 C CA . ASN A 1 83 ? 21.062 4.224 7.619 1.00 94.25 83 ASN A CA 1
ATOM 705 C C . ASN A 1 83 ? 20.001 4.983 8.448 1.00 94.25 83 ASN A C 1
ATOM 707 O O . ASN A 1 83 ? 20.188 6.144 8.806 1.00 94.25 83 ASN A O 1
ATOM 711 N N .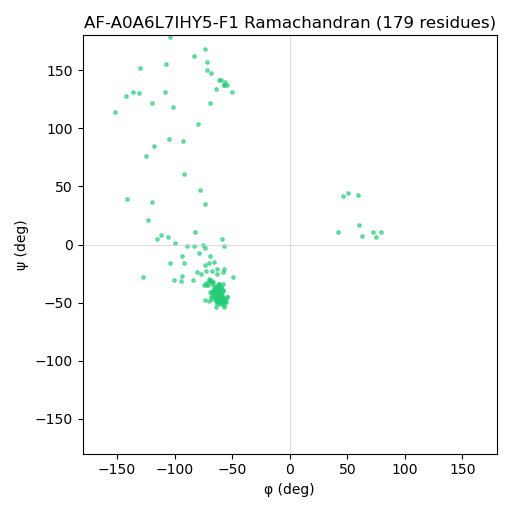 LYS A 1 84 ? 18.861 4.331 8.729 1.00 93.06 84 LYS A N 1
ATOM 712 C CA . LYS A 1 84 ? 17.700 4.902 9.447 1.00 93.06 84 LYS A CA 1
ATOM 713 C C . LYS A 1 84 ? 17.047 6.129 8.774 1.00 93.06 84 LYS A C 1
ATOM 715 O O . LYS A 1 84 ? 16.284 6.842 9.423 1.00 93.06 84 LYS A O 1
ATOM 720 N N . LYS A 1 85 ? 17.317 6.387 7.490 1.00 96.06 85 LYS A N 1
ATOM 721 C CA . LYS A 1 85 ? 16.725 7.493 6.723 1.00 96.06 85 LYS A CA 1
ATOM 722 C C . LYS A 1 85 ? 16.157 7.032 5.390 1.00 96.06 85 LYS A C 1
ATOM 724 O O . LYS A 1 85 ? 16.624 6.058 4.807 1.00 96.06 85 LYS A O 1
ATOM 729 N N . THR A 1 86 ? 15.141 7.745 4.918 1.00 96.56 86 THR A N 1
ATOM 730 C CA . THR A 1 86 ? 14.577 7.561 3.571 1.00 96.56 86 THR A CA 1
ATOM 73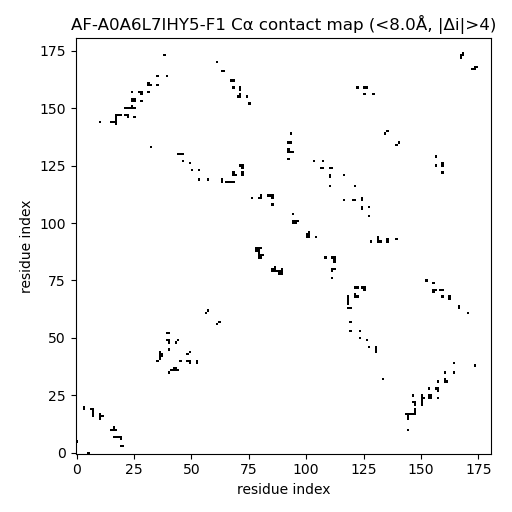1 C C . THR A 1 86 ? 15.640 7.738 2.476 1.00 96.56 86 THR A C 1
ATOM 733 O O . THR A 1 86 ? 16.490 8.622 2.562 1.00 96.56 86 THR A O 1
ATOM 736 N N . ASN A 1 87 ? 15.624 6.867 1.463 1.00 97.00 87 ASN A N 1
ATOM 737 C CA . ASN A 1 87 ? 16.605 6.828 0.373 1.00 97.00 87 ASN A CA 1
ATOM 738 C C . ASN A 1 87 ? 16.053 7.408 -0.948 1.00 97.00 87 ASN A C 1
ATOM 740 O O . ASN A 1 87 ? 14.890 7.788 -1.049 1.00 97.00 87 ASN A O 1
ATOM 744 N N . LEU A 1 88 ? 16.872 7.441 -2.005 1.00 94.69 88 LEU A N 1
ATOM 745 C CA . LEU A 1 88 ? 16.463 7.979 -3.314 1.00 94.69 88 LEU A CA 1
ATOM 746 C C . LEU A 1 88 ? 15.314 7.201 -3.982 1.00 94.69 88 LEU A C 1
ATOM 748 O O . LEU A 1 88 ? 14.649 7.737 -4.864 1.00 94.69 88 LEU A O 1
ATOM 752 N N . ILE A 1 89 ? 15.077 5.942 -3.602 1.00 93.25 89 ILE A N 1
ATOM 753 C CA . ILE A 1 89 ? 13.954 5.150 -4.123 1.00 93.25 89 ILE A CA 1
ATOM 754 C C . ILE A 1 89 ? 12.643 5.630 -3.489 1.00 93.25 89 ILE A C 1
ATOM 756 O O . ILE A 1 89 ? 11.631 5.687 -4.181 1.00 93.25 89 ILE A O 1
ATOM 760 N N . PHE A 1 90 ? 12.662 6.043 -2.217 1.00 95.81 90 PHE A N 1
ATOM 761 C CA . PHE A 1 90 ? 11.500 6.641 -1.550 1.00 95.81 90 PHE A CA 1
ATOM 762 C C . PHE A 1 90 ? 10.998 7.890 -2.283 1.00 95.81 90 PHE A C 1
ATOM 764 O O . PHE A 1 90 ? 9.796 8.067 -2.469 1.00 95.81 90 PHE A O 1
ATOM 771 N N . GLU A 1 91 ? 11.915 8.726 -2.773 1.00 92.12 91 GLU A N 1
ATOM 772 C CA . GLU A 1 91 ? 11.569 9.930 -3.536 1.00 92.12 91 GLU A CA 1
ATOM 773 C C . GLU A 1 91 ? 10.844 9.608 -4.857 1.00 92.12 91 GLU A C 1
ATOM 775 O O . GLU A 1 91 ? 10.008 10.389 -5.308 1.00 92.12 91 GLU A O 1
ATOM 780 N N . LYS A 1 92 ? 11.055 8.410 -5.424 1.00 89.88 92 LYS A N 1
ATOM 781 C CA . LYS A 1 92 ? 10.357 7.927 -6.632 1.00 89.88 92 LYS A CA 1
ATOM 782 C C . LYS A 1 92 ? 8.912 7.484 -6.385 1.00 89.88 92 LYS A C 1
ATOM 784 O O . LYS A 1 92 ? 8.228 7.094 -7.328 1.00 89.88 92 LYS A O 1
ATOM 789 N N . LEU A 1 93 ? 8.420 7.555 -5.146 1.00 91.44 93 LEU A N 1
ATOM 790 C CA . LEU A 1 93 ? 6.983 7.446 -4.885 1.00 91.44 93 LEU A CA 1
ATOM 791 C C . LEU A 1 93 ? 6.202 8.628 -5.486 1.00 91.44 93 LEU A C 1
ATOM 793 O O . LEU A 1 93 ? 4.991 8.506 -5.640 1.00 91.44 93 LEU A O 1
ATOM 797 N N . ASP A 1 94 ? 6.883 9.716 -5.871 1.00 88.75 94 ASP A N 1
ATOM 798 C CA . ASP A 1 94 ? 6.365 10.805 -6.715 1.00 88.75 94 ASP A CA 1
ATOM 799 C C . ASP A 1 94 ? 5.131 11.530 -6.142 1.00 88.75 94 ASP A C 1
ATOM 801 O O . ASP A 1 94 ? 4.136 11.808 -6.815 1.00 88.75 94 ASP A O 1
ATOM 805 N N . PHE A 1 95 ? 5.158 11.800 -4.836 1.00 92.06 95 PHE A N 1
ATOM 806 C CA . PHE A 1 95 ? 4.130 12.612 -4.179 1.00 92.06 95 PHE A CA 1
ATOM 807 C C . PHE A 1 95 ? 4.029 13.995 -4.829 1.00 92.06 95 PHE A C 1
ATOM 809 O O . PHE A 1 95 ? 5.043 14.642 -5.087 1.00 92.06 95 PHE A O 1
ATOM 816 N N . ARG A 1 96 ? 2.800 14.476 -5.042 1.00 90.44 96 ARG A N 1
ATOM 817 C CA . ARG A 1 96 ? 2.563 15.784 -5.662 1.00 90.44 96 ARG A CA 1
ATOM 818 C C . ARG A 1 96 ? 2.923 16.905 -4.695 1.00 90.44 96 ARG A C 1
ATOM 820 O O . ARG A 1 96 ? 2.827 16.746 -3.478 1.00 90.44 96 ARG A O 1
ATOM 827 N N . ASP A 1 97 ? 3.210 18.084 -5.236 1.00 91.12 97 ASP A N 1
ATOM 828 C CA . ASP A 1 97 ? 3.507 19.285 -4.448 1.00 91.12 97 ASP A CA 1
ATOM 829 C C . ASP A 1 97 ? 2.240 19.958 -3.874 1.00 91.12 97 ASP A C 1
ATOM 831 O O . ASP A 1 97 ? 2.034 21.164 -3.971 1.00 91.12 97 ASP A O 1
ATOM 835 N N . THR A 1 98 ? 1.345 19.169 -3.275 1.00 93.81 98 THR A N 1
ATOM 836 C CA . THR A 1 98 ? 0.140 19.665 -2.595 1.00 93.81 98 THR A CA 1
ATOM 837 C C . THR A 1 98 ? 0.297 19.534 -1.084 1.00 93.81 98 THR A C 1
ATOM 839 O O . THR A 1 98 ? 1.042 18.681 -0.597 1.00 93.81 98 THR A O 1
ATOM 842 N N . LYS A 1 99 ? -0.420 20.360 -0.311 1.00 94.31 99 LYS A N 1
ATOM 843 C CA . LYS A 1 99 ? -0.397 20.287 1.161 1.00 94.31 99 LYS A CA 1
ATOM 844 C C . LYS A 1 99 ? -0.745 18.879 1.663 1.00 94.31 99 LYS A C 1
ATOM 846 O O . LYS A 1 99 ? -0.047 18.349 2.520 1.00 94.31 99 LYS A O 1
ATOM 851 N N . THR A 1 100 ? -1.780 18.271 1.089 1.00 91.44 100 THR A N 1
ATOM 852 C CA . THR A 1 100 ? -2.263 16.935 1.453 1.00 91.44 100 THR A CA 1
ATOM 853 C C . THR A 1 100 ? -1.221 15.847 1.178 1.00 91.44 100 THR A C 1
ATOM 855 O O . THR A 1 100 ? -0.879 15.084 2.080 1.00 91.44 100 THR A O 1
ATOM 858 N N . ASP A 1 101 ? -0.651 15.804 -0.032 1.00 93.50 101 ASP A N 1
ATOM 859 C CA . ASP A 1 101 ? 0.374 14.810 -0.382 1.00 93.50 101 ASP A CA 1
ATOM 860 C C . ASP A 1 101 ? 1.645 14.980 0.476 1.00 93.50 101 ASP A C 1
ATOM 862 O O . ASP A 1 101 ? 2.238 13.980 0.883 1.00 93.50 101 ASP A O 1
ATOM 866 N N . LYS A 1 102 ? 2.034 16.217 0.828 1.00 96.00 102 LYS A N 1
ATOM 867 C CA . LYS A 1 102 ? 3.147 16.485 1.761 1.00 96.00 102 LYS A CA 1
ATOM 868 C C . LYS A 1 102 ? 2.897 15.890 3.144 1.00 96.00 102 LYS A C 1
ATOM 870 O O . LYS A 1 102 ? 3.801 15.276 3.709 1.00 96.00 102 LYS A O 1
ATOM 875 N N . THR A 1 103 ? 1.684 16.034 3.676 1.00 96.38 103 THR A N 1
ATOM 876 C CA . THR A 1 103 ? 1.306 15.444 4.967 1.00 96.38 103 THR A CA 1
ATOM 877 C C . THR A 1 103 ? 1.389 13.919 4.927 1.00 96.38 103 THR A C 1
ATOM 879 O O . THR A 1 103 ? 1.994 13.324 5.819 1.00 96.38 103 THR A O 1
ATOM 882 N N . PHE A 1 104 ? 0.867 13.275 3.877 1.00 96.88 104 PHE A N 1
ATOM 883 C CA . PHE A 1 104 ? 0.957 11.817 3.742 1.00 96.88 104 PHE A CA 1
ATOM 884 C C . PHE A 1 104 ? 2.392 11.327 3.554 1.00 96.88 104 PHE A C 1
ATOM 886 O O . PHE A 1 104 ? 2.786 10.353 4.195 1.00 96.88 104 PHE A O 1
ATOM 893 N N . LYS A 1 105 ? 3.205 12.028 2.754 1.00 97.38 105 LYS A N 1
ATOM 894 C CA . LYS A 1 105 ? 4.633 11.721 2.604 1.00 97.38 105 LYS A CA 1
ATOM 895 C C . LYS A 1 105 ? 5.362 11.801 3.945 1.00 97.38 105 LYS A C 1
ATOM 897 O O . LYS A 1 105 ? 6.145 10.909 4.267 1.00 97.38 105 LYS A O 1
ATOM 902 N N . GLN A 1 106 ? 5.098 12.843 4.734 1.00 96.94 106 GLN A N 1
ATOM 903 C CA . GLN A 1 106 ? 5.724 13.015 6.043 1.00 96.94 106 GLN A CA 1
ATOM 904 C C . GLN A 1 106 ? 5.270 11.945 7.043 1.00 96.94 106 GLN A C 1
ATOM 906 O O . GLN A 1 106 ? 6.104 11.416 7.774 1.00 96.94 106 GLN A O 1
ATOM 911 N N . SER A 1 107 ? 3.982 11.589 7.054 1.00 96.56 107 SER A N 1
ATOM 912 C CA . SER A 1 107 ? 3.459 10.509 7.900 1.00 96.56 107 SER A CA 1
ATOM 913 C C . SER A 1 107 ? 4.100 9.161 7.552 1.00 96.56 107 SER A C 1
ATOM 915 O O . SER A 1 107 ? 4.645 8.487 8.427 1.00 96.56 107 SER A O 1
ATOM 917 N N . LEU A 1 108 ? 4.162 8.824 6.259 1.00 97.88 108 LEU A N 1
ATOM 918 C CA . LEU A 1 108 ? 4.840 7.622 5.778 1.00 97.88 108 LEU A CA 1
ATOM 919 C C . LEU A 1 108 ? 6.321 7.603 6.183 1.00 97.88 108 LEU A C 1
ATOM 921 O O . LEU A 1 108 ? 6.811 6.594 6.686 1.00 97.88 108 LEU A O 1
ATOM 925 N N . LYS A 1 109 ? 7.029 8.725 6.007 1.00 97.44 109 LYS A N 1
ATOM 926 C CA . LYS A 1 109 ? 8.430 8.863 6.421 1.00 97.44 109 LYS A CA 1
ATOM 927 C C . LYS A 1 109 ? 8.603 8.604 7.918 1.00 97.44 109 LYS A C 1
ATOM 929 O O . LYS A 1 109 ? 9.461 7.812 8.294 1.00 97.44 109 LYS A O 1
ATOM 934 N N . ASN A 1 110 ? 7.782 9.233 8.758 1.00 96.06 110 ASN A N 1
ATOM 935 C CA . ASN A 1 110 ? 7.841 9.056 10.210 1.00 96.06 110 ASN A CA 1
ATOM 936 C C . ASN A 1 110 ? 7.600 7.594 10.608 1.00 96.06 110 ASN A C 1
ATOM 938 O O . ASN A 1 110 ? 8.320 7.066 11.451 1.00 96.06 110 ASN A O 1
ATOM 942 N N . CYS A 1 111 ? 6.633 6.9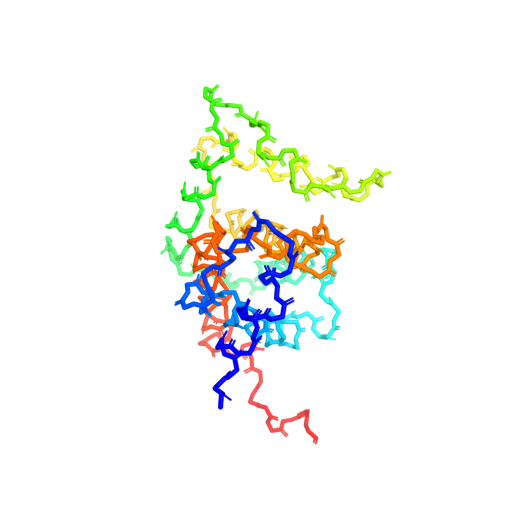30 9.968 1.00 96.69 111 CYS A N 1
ATOM 943 C CA . CYS A 1 111 ? 6.327 5.526 10.220 1.00 96.69 111 CYS A CA 1
ATOM 944 C C . CYS A 1 111 ? 7.501 4.601 9.845 1.00 96.69 111 CYS A C 1
ATOM 946 O O . CYS A 1 111 ? 7.905 3.759 10.642 1.00 96.69 111 CYS A O 1
ATOM 948 N N . LEU A 1 112 ? 8.101 4.779 8.662 1.00 96.94 112 LEU A N 1
ATOM 949 C CA . LEU A 1 112 ? 9.211 3.933 8.200 1.00 96.94 112 LEU A CA 1
ATOM 950 C C . LEU A 1 112 ? 10.523 4.178 8.973 1.00 96.94 112 LEU A C 1
ATOM 952 O O . LEU A 1 112 ? 11.298 3.241 9.193 1.00 96.94 112 LEU A O 1
ATOM 956 N N . GLU A 1 113 ? 10.788 5.424 9.380 1.00 95.69 113 GLU A N 1
ATOM 957 C CA . GLU A 1 113 ? 11.971 5.784 10.177 1.00 95.69 113 GLU A CA 1
ATOM 958 C C . GLU A 1 113 ? 11.818 5.396 11.664 1.00 95.69 113 GLU A C 1
ATOM 960 O O . GLU A 1 113 ? 12.826 5.146 12.326 1.00 95.69 113 GLU A O 1
ATOM 965 N N . GLY A 1 114 ? 10.589 5.290 12.182 1.00 91.81 114 GLY A N 1
ATOM 966 C CA . GLY A 1 114 ? 10.291 5.002 13.590 1.00 91.81 114 GLY A CA 1
ATOM 967 C C . GLY A 1 114 ? 10.668 3.591 14.062 1.00 91.81 114 GLY A C 1
ATOM 968 O O . GLY A 1 114 ? 10.618 2.619 13.310 1.00 91.81 114 GLY A O 1
ATOM 969 N N . GLU A 1 115 ? 11.057 3.452 15.333 1.00 79.38 115 GLU A N 1
ATOM 970 C CA . GLU A 1 115 ? 11.467 2.161 15.917 1.00 79.38 115 GLU A CA 1
ATOM 971 C C . GLU A 1 115 ? 10.277 1.313 16.402 1.00 79.38 115 GLU A C 1
ATOM 973 O O . GLU A 1 115 ? 10.329 0.089 16.304 1.00 79.38 115 GLU A O 1
ATOM 978 N N . ILE A 1 116 ? 9.187 1.952 16.843 1.00 77.94 116 ILE A N 1
ATOM 979 C CA . ILE A 1 116 ? 7.948 1.296 17.281 1.00 77.94 116 ILE A CA 1
ATOM 980 C C . ILE A 1 116 ? 6.806 1.777 16.388 1.00 77.94 116 ILE A C 1
ATOM 982 O O . ILE A 1 116 ? 6.534 2.973 16.317 1.00 77.94 116 ILE A O 1
ATOM 986 N N . THR A 1 117 ? 6.133 0.842 15.722 1.00 80.19 117 THR A N 1
ATOM 987 C CA . THR A 1 117 ? 4.938 1.100 14.910 1.00 80.19 117 THR A CA 1
ATOM 988 C C . THR A 1 117 ? 3.856 0.098 15.283 1.00 80.19 117 THR A C 1
ATOM 990 O O . THR A 1 117 ? 4.115 -1.107 15.361 1.00 80.19 117 THR A O 1
ATOM 993 N N . VAL A 1 118 ? 2.642 0.587 15.546 1.00 89.81 118 VAL A N 1
ATOM 994 C CA . VAL A 1 118 ? 1.487 -0.286 15.798 1.00 89.81 118 VAL A CA 1
ATOM 995 C C . VAL A 1 118 ? 0.862 -0.733 14.477 1.00 89.81 118 VAL A C 1
ATOM 997 O O . VAL A 1 118 ? 1.098 -0.131 13.431 1.00 89.81 118 VAL A O 1
ATOM 1000 N N . ASP A 1 119 ? 0.054 -1.791 14.505 1.00 93.50 119 ASP A N 1
ATOM 1001 C CA . ASP A 1 119 ? -0.410 -2.452 13.277 1.00 93.50 119 ASP A CA 1
ATOM 1002 C C . ASP A 1 119 ? -1.238 -1.538 12.357 1.00 93.50 119 ASP A C 1
ATOM 1004 O O . ASP A 1 119 ? -1.087 -1.600 11.137 1.00 93.50 119 ASP A O 1
ATOM 1008 N N . TYR A 1 120 ? -2.030 -0.617 12.918 1.00 95.50 120 TYR A N 1
ATOM 1009 C CA . TYR A 1 120 ? -2.748 0.392 12.128 1.00 95.50 120 TYR A CA 1
ATOM 1010 C C . TYR A 1 120 ? -1.816 1.398 11.438 1.00 95.50 120 TYR A C 1
ATOM 1012 O O . TYR A 1 120 ? -2.095 1.801 10.310 1.00 95.50 120 TYR A O 1
ATOM 1020 N N . ASP A 1 121 ? -0.697 1.772 12.065 1.00 95.50 121 ASP A N 1
ATOM 1021 C CA . ASP A 1 121 ? 0.276 2.685 11.454 1.00 95.50 121 ASP A CA 1
ATOM 1022 C C . ASP A 1 121 ? 0.989 1.995 10.287 1.00 95.50 121 ASP A C 1
ATOM 1024 O O . ASP A 1 121 ? 1.166 2.592 9.224 1.00 95.50 121 ASP A O 1
ATOM 1028 N N . LYS A 1 122 ? 1.335 0.709 10.451 1.00 97.12 122 LYS A N 1
ATOM 1029 C CA . LYS A 1 122 ? 1.910 -0.110 9.375 1.00 97.12 122 LYS A CA 1
ATOM 1030 C C . LYS A 1 122 ? 0.942 -0.231 8.204 1.00 97.12 122 LYS A C 1
ATOM 1032 O O . LYS A 1 122 ? 1.343 -0.005 7.064 1.00 97.12 122 LYS A O 1
ATOM 1037 N N . LEU A 1 123 ? -0.326 -0.552 8.471 1.00 98.00 123 LEU A N 1
ATOM 1038 C CA . LEU A 1 123 ? -1.352 -0.646 7.433 1.00 98.00 123 LEU A CA 1
ATOM 1039 C C . LEU A 1 123 ? -1.552 0.700 6.726 1.00 98.00 123 LEU A C 1
ATOM 1041 O O . LEU A 1 123 ? -1.560 0.749 5.499 1.00 98.00 123 LEU A O 1
ATOM 1045 N N . SER A 1 124 ? -1.632 1.799 7.478 1.00 97.69 124 SER A N 1
ATOM 1046 C CA . SER A 1 124 ? -1.723 3.154 6.925 1.00 97.69 124 SER A CA 1
ATOM 1047 C C . SER A 1 124 ? -0.547 3.467 5.991 1.00 97.69 124 SER A C 1
ATOM 1049 O O . SER A 1 124 ? -0.756 3.871 4.844 1.00 97.69 124 SER A O 1
ATOM 1051 N N . ALA A 1 125 ? 0.688 3.193 6.422 1.00 98.12 125 ALA A N 1
ATOM 1052 C CA . ALA A 1 125 ? 1.886 3.354 5.601 1.00 98.12 125 ALA A CA 1
ATOM 1053 C C . ALA A 1 125 ? 1.843 2.500 4.322 1.00 98.12 125 ALA A C 1
ATOM 1055 O O . ALA A 1 125 ? 2.139 2.990 3.228 1.00 98.12 125 ALA A O 1
ATOM 1056 N N . LEU A 1 126 ? 1.432 1.238 4.440 1.00 98.62 126 LEU A N 1
ATOM 1057 C CA . LEU A 1 126 ? 1.318 0.317 3.313 1.00 98.62 126 LEU A CA 1
ATOM 1058 C C . LEU A 1 126 ? 0.247 0.751 2.311 1.00 98.62 126 LEU A C 1
ATOM 1060 O O . LEU A 1 126 ? 0.499 0.693 1.109 1.00 98.62 126 LEU A O 1
ATOM 1064 N N . LEU A 1 127 ? -0.909 1.248 2.757 1.00 98.25 127 LEU A N 1
ATOM 1065 C CA . LEU A 1 127 ? -1.946 1.758 1.855 1.00 98.25 127 LEU A CA 1
ATOM 10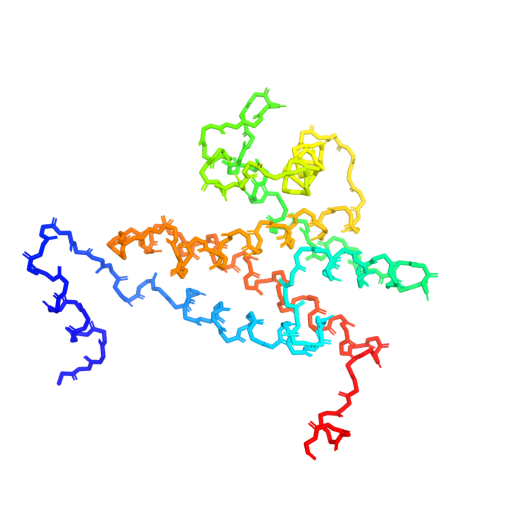66 C C . LEU A 1 127 ? -1.537 3.077 1.184 1.00 98.25 127 LEU A C 1
ATOM 1068 O O . LEU A 1 127 ? -1.875 3.292 0.018 1.00 98.25 127 LEU A O 1
ATOM 1072 N N . ILE A 1 128 ? -0.732 3.919 1.849 1.00 98.06 128 ILE A N 1
ATOM 1073 C CA . ILE A 1 128 ? -0.108 5.077 1.192 1.00 98.06 128 ILE A CA 1
ATOM 1074 C C . ILE A 1 128 ? 0.799 4.605 0.048 1.00 98.06 128 ILE A C 1
ATOM 1076 O O . ILE A 1 128 ? 0.663 5.084 -1.079 1.00 98.06 128 ILE A O 1
ATOM 1080 N N . ILE A 1 129 ? 1.690 3.639 0.304 1.00 97.81 129 ILE A N 1
ATOM 1081 C CA . ILE A 1 129 ? 2.571 3.066 -0.728 1.00 97.81 129 ILE A CA 1
ATOM 1082 C C . ILE A 1 129 ? 1.742 2.432 -1.855 1.00 97.81 129 ILE A C 1
ATOM 1084 O O . ILE A 1 129 ? 2.016 2.686 -3.025 1.00 97.81 129 ILE A O 1
ATOM 1088 N N . THR A 1 130 ? 0.696 1.676 -1.516 1.00 97.31 130 THR A N 1
ATOM 1089 C CA . THR A 1 130 ? -0.232 1.037 -2.466 1.00 97.31 130 THR A CA 1
ATOM 1090 C C . THR A 1 130 ? -0.848 2.069 -3.414 1.00 97.31 130 THR A C 1
ATOM 1092 O O . THR A 1 130 ? -0.779 1.909 -4.633 1.00 97.31 130 THR A O 1
ATOM 1095 N N . SER A 1 131 ? -1.379 3.174 -2.877 1.00 95.12 131 SER A N 1
ATOM 1096 C CA . SER A 1 131 ? -1.953 4.266 -3.675 1.00 95.12 131 SER A CA 1
ATOM 1097 C C . SER A 1 131 ? -0.914 4.909 -4.604 1.00 95.12 131 SER A C 1
ATOM 1099 O O . SER A 1 131 ? -1.206 5.214 -5.765 1.00 95.12 131 SER A O 1
ATOM 1101 N N . ARG A 1 132 ? 0.337 5.057 -4.142 1.00 94.12 132 ARG A N 1
ATOM 1102 C CA . ARG A 1 132 ? 1.433 5.562 -4.982 1.00 94.12 132 ARG A CA 1
ATOM 1103 C C . ARG A 1 132 ? 1.811 4.593 -6.100 1.00 94.12 132 ARG A C 1
ATOM 1105 O O . ARG A 1 132 ? 1.993 5.043 -7.226 1.00 94.12 132 ARG A O 1
ATOM 1112 N N . PHE A 1 133 ? 1.859 3.288 -5.838 1.00 93.06 133 PHE A N 1
ATOM 1113 C CA . PHE A 1 133 ? 2.085 2.278 -6.879 1.00 93.06 133 PHE A CA 1
ATOM 1114 C C . PHE A 1 133 ? 0.958 2.253 -7.902 1.00 93.06 133 PHE A C 1
ATOM 1116 O O . PHE A 1 133 ? 1.242 2.204 -9.093 1.00 93.06 133 PHE A O 1
ATOM 1123 N N . ARG A 1 134 ? -0.301 2.386 -7.470 1.00 91.81 134 ARG A N 1
ATOM 1124 C CA . ARG A 1 134 ? -1.443 2.539 -8.379 1.00 91.81 134 ARG A CA 1
ATOM 1125 C C . ARG A 1 134 ? -1.260 3.748 -9.294 1.00 91.81 134 ARG A C 1
ATOM 1127 O O . ARG A 1 134 ? -1.368 3.621 -10.509 1.00 91.81 134 ARG A O 1
ATOM 1134 N N . ASN A 1 135 ? -0.930 4.912 -8.737 1.00 88.19 135 ASN A N 1
ATOM 1135 C CA . ASN A 1 135 ? -0.709 6.114 -9.544 1.00 88.19 135 ASN A CA 1
ATOM 1136 C C . ASN A 1 135 ? 0.486 5.957 -10.493 1.00 88.19 135 ASN A C 1
ATOM 1138 O O . ASN A 1 135 ? 0.399 6.350 -11.654 1.00 88.19 135 ASN A O 1
ATOM 1142 N N . ASN A 1 136 ? 1.571 5.331 -10.041 1.00 85.06 136 ASN A N 1
ATOM 1143 C CA . ASN A 1 136 ? 2.768 5.148 -10.853 1.00 85.06 136 ASN A CA 1
ATOM 1144 C C . ASN A 1 136 ? 2.576 4.102 -11.964 1.00 85.06 136 ASN A C 1
ATOM 1146 O O . ASN A 1 136 ? 3.116 4.283 -13.054 1.00 85.06 136 ASN A O 1
ATOM 1150 N N . LEU A 1 137 ? 1.769 3.064 -11.718 1.00 80.69 137 LEU A N 1
ATOM 1151 C CA . LEU A 1 137 ? 1.414 2.032 -12.693 1.00 80.69 137 LEU A CA 1
ATOM 1152 C C . LEU A 1 137 ? 0.613 2.609 -13.869 1.00 80.69 137 LEU A C 1
ATOM 1154 O O . LEU A 1 137 ? 0.886 2.264 -15.015 1.00 80.69 137 LEU A O 1
ATOM 1158 N N . PHE A 1 138 ? -0.348 3.500 -13.595 1.00 64.56 138 PHE A N 1
ATOM 1159 C CA . PHE A 1 138 ? -1.235 4.064 -14.623 1.00 64.56 138 PHE A CA 1
ATOM 1160 C C . PHE A 1 138 ? -0.746 5.394 -15.219 1.00 64.56 138 PHE A C 1
ATOM 1162 O O . PHE A 1 138 ? -1.082 5.708 -16.360 1.00 64.56 138 PHE A O 1
ATOM 1169 N N . HIS A 1 139 ? 0.035 6.182 -14.472 1.00 58.03 139 HIS A N 1
ATOM 1170 C CA . HIS A 1 139 ? 0.433 7.537 -14.874 1.00 58.03 139 HIS A CA 1
ATOM 1171 C C . HIS A 1 139 ? 1.949 7.800 -14.828 1.00 58.03 139 HIS A C 1
ATOM 1173 O 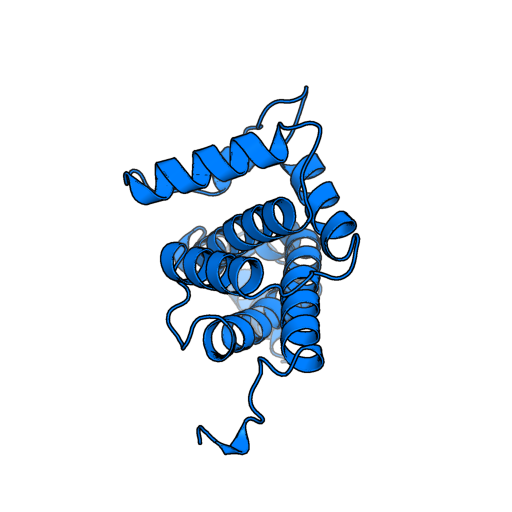O . HIS A 1 139 ? 2.429 8.650 -15.575 1.00 58.03 139 HIS A O 1
ATOM 1179 N N . GLY A 1 140 ? 2.706 7.109 -13.965 1.00 55.22 140 GLY A N 1
ATOM 1180 C CA . GLY A 1 140 ? 4.041 7.556 -13.527 1.00 55.22 140 GLY A CA 1
ATOM 1181 C C . GLY A 1 140 ? 5.238 7.050 -14.329 1.00 55.22 140 GLY A C 1
ATOM 1182 O O . GLY A 1 140 ? 6.313 7.639 -14.251 1.00 55.22 140 GLY A O 1
ATOM 1183 N N . SER A 1 141 ? 5.100 6.009 -15.150 1.00 51.19 141 SER A N 1
ATOM 1184 C CA . SER A 1 141 ? 6.170 5.672 -16.087 1.00 51.19 141 SER A CA 1
ATOM 1185 C C . SER A 1 141 ? 5.634 4.992 -17.332 1.00 51.19 141 SER A C 1
ATOM 1187 O O . SER A 1 141 ? 5.258 3.826 -17.297 1.00 51.19 141 SER A O 1
ATOM 1189 N N . LYS A 1 142 ? 5.760 5.668 -18.477 1.00 54.72 142 LYS A N 1
ATOM 1190 C CA . LYS A 1 142 ? 5.697 5.052 -19.816 1.00 54.72 142 LYS A CA 1
ATOM 1191 C C . LYS A 1 142 ? 6.767 3.960 -20.029 1.00 54.72 142 LYS A C 1
ATOM 1193 O O . LYS A 1 142 ? 6.896 3.424 -21.118 1.00 54.72 142 LYS A O 1
ATOM 1198 N N . ASN A 1 143 ? 7.541 3.623 -18.997 1.00 64.50 143 ASN A N 1
ATOM 1199 C CA . ASN A 1 143 ? 8.571 2.603 -19.011 1.00 64.50 143 ASN A CA 1
ATOM 1200 C C . ASN A 1 143 ? 7.995 1.247 -18.569 1.00 64.50 143 ASN A C 1
ATOM 1202 O O . ASN A 1 143 ? 8.427 0.659 -17.576 1.00 64.50 143 ASN A O 1
ATOM 1206 N N . ILE A 1 144 ? 7.009 0.757 -19.332 1.00 70.44 144 ILE A N 1
ATOM 1207 C CA . ILE A 1 144 ? 6.440 -0.603 -19.213 1.00 70.44 144 ILE A CA 1
ATOM 1208 C C . ILE A 1 144 ? 7.559 -1.653 -19.186 1.00 70.44 144 ILE A C 1
ATOM 1210 O O . ILE A 1 144 ? 7.455 -2.690 -18.543 1.00 70.44 144 ILE A O 1
ATOM 1214 N N . ALA A 1 145 ? 8.679 -1.335 -19.820 1.00 67.75 145 ALA A N 1
ATOM 1215 C CA . ALA A 1 145 ? 9.866 -2.153 -19.896 1.00 67.75 145 ALA A CA 1
ATOM 1216 C C . ALA A 1 145 ? 10.493 -2.535 -18.537 1.00 67.75 145 ALA A C 1
ATOM 1218 O O . ALA A 1 145 ? 11.169 -3.555 -18.447 1.00 67.75 145 ALA A O 1
ATOM 1219 N N . ARG A 1 146 ? 10.245 -1.758 -17.473 1.00 74.44 146 ARG A N 1
ATOM 1220 C CA . ARG A 1 146 ? 10.760 -2.018 -16.112 1.00 74.44 146 ARG A CA 1
ATOM 1221 C C . ARG A 1 146 ? 9.706 -2.551 -15.148 1.00 74.44 146 ARG A C 1
ATOM 1223 O O . ARG A 1 146 ? 9.970 -2.685 -13.955 1.00 74.44 146 ARG A O 1
ATOM 1230 N N . ILE A 1 147 ? 8.507 -2.850 -15.641 1.00 78.31 147 ILE A N 1
ATOM 1231 C CA . ILE A 1 147 ? 7.383 -3.266 -14.799 1.00 78.31 147 ILE A CA 1
ATOM 1232 C C . ILE A 1 147 ? 7.676 -4.579 -14.056 1.00 78.31 147 ILE A C 1
ATOM 1234 O O . ILE A 1 147 ? 7.342 -4.707 -12.881 1.00 78.31 147 ILE A O 1
ATOM 1238 N N . SER A 1 148 ? 8.409 -5.501 -14.690 1.00 80.38 148 SER A N 1
ATOM 1239 C CA . SER A 1 148 ? 8.839 -6.771 -14.093 1.00 80.38 148 SER A CA 1
ATOM 1240 C C . SER A 1 148 ? 9.849 -6.592 -12.953 1.00 80.38 148 SER A C 1
ATOM 1242 O O . SER A 1 148 ? 9.951 -7.450 -12.084 1.00 80.38 148 SER A O 1
ATOM 1244 N N . GLU A 1 149 ? 10.577 -5.468 -12.893 1.00 83.44 149 GLU A N 1
ATOM 1245 C CA . GLU A 1 149 ? 11.470 -5.157 -11.762 1.00 83.44 149 GLU A CA 1
ATOM 1246 C C . GLU A 1 149 ? 10.690 -4.829 -10.476 1.00 83.44 149 GLU A C 1
ATOM 1248 O O . GLU A 1 149 ? 11.266 -4.789 -9.390 1.00 83.44 149 GLU A O 1
ATOM 1253 N N . GLN A 1 150 ? 9.388 -4.551 -10.589 1.00 87.94 150 GLN A N 1
ATOM 1254 C CA . GLN A 1 150 ? 8.512 -4.239 -9.459 1.00 87.94 150 GLN A CA 1
ATOM 1255 C C . GLN A 1 150 ? 7.675 -5.445 -9.014 1.00 87.94 150 GLN A C 1
ATOM 1257 O O . GLN A 1 150 ? 6.886 -5.300 -8.085 1.00 87.94 150 GLN A O 1
ATOM 1262 N N . GLU A 1 151 ? 7.835 -6.618 -9.636 1.00 90.75 151 GLU A N 1
ATOM 1263 C CA . GLU A 1 151 ? 6.984 -7.795 -9.410 1.00 90.75 151 GLU A CA 1
ATOM 1264 C C . GLU A 1 151 ? 6.901 -8.190 -7.928 1.00 90.75 151 GLU A C 1
ATOM 1266 O O . GLU A 1 151 ? 5.814 -8.379 -7.389 1.00 90.75 151 GLU A O 1
ATOM 1271 N N . GLU A 1 152 ? 8.037 -8.216 -7.229 1.00 94.06 152 GLU A N 1
ATOM 1272 C CA . GLU A 1 152 ? 8.066 -8.503 -5.792 1.00 94.06 152 GLU A CA 1
ATOM 1273 C C . GLU A 1 152 ? 7.371 -7.410 -4.966 1.00 94.06 152 GLU A C 1
ATOM 1275 O O . GLU A 1 152 ? 6.651 -7.710 -4.015 1.00 94.06 152 GLU A O 1
ATOM 1280 N N . SER A 1 153 ? 7.524 -6.137 -5.350 1.00 95.50 153 SER A N 1
ATOM 1281 C CA . SER A 1 153 ? 6.801 -5.044 -4.693 1.00 95.50 153 SER A CA 1
ATOM 1282 C C . SER A 1 153 ? 5.291 -5.206 -4.881 1.00 95.50 153 SER A C 1
ATOM 1284 O O . SER A 1 153 ? 4.554 -5.083 -3.908 1.00 95.50 153 SER A O 1
ATOM 1286 N N . PHE A 1 154 ? 4.826 -5.561 -6.082 1.00 95.94 154 PHE A N 1
ATOM 1287 C CA . PHE A 1 154 ? 3.413 -5.857 -6.325 1.00 95.94 154 PHE A CA 1
ATOM 1288 C C . PHE A 1 154 ? 2.928 -7.092 -5.562 1.00 95.94 154 PHE A C 1
ATOM 1290 O O . PHE A 1 154 ? 1.823 -7.055 -5.034 1.00 95.94 154 PHE A O 1
ATOM 1297 N N . ALA A 1 155 ? 3.745 -8.137 -5.411 1.00 96.94 155 ALA A N 1
ATOM 1298 C CA . ALA A 1 155 ? 3.397 -9.294 -4.586 1.00 96.94 155 ALA A CA 1
ATOM 1299 C C . ALA A 1 155 ? 3.132 -8.890 -3.125 1.00 96.94 155 ALA A C 1
ATOM 1301 O O . ALA A 1 155 ? 2.131 -9.293 -2.532 1.00 96.94 155 ALA A O 1
ATOM 1302 N N . GLN A 1 156 ? 3.977 -8.024 -2.555 1.00 98.50 156 GLN A N 1
ATOM 1303 C CA . GLN A 1 156 ? 3.760 -7.512 -1.200 1.00 98.50 156 GLN A CA 1
ATOM 1304 C C . GLN A 1 156 ? 2.509 -6.635 -1.103 1.00 98.50 156 GLN A C 1
ATOM 1306 O O . GLN A 1 156 ? 1.760 -6.761 -0.139 1.00 98.50 156 GLN A O 1
ATOM 1311 N N . LEU A 1 157 ? 2.237 -5.783 -2.095 1.00 98.25 157 LEU A N 1
ATOM 1312 C CA . LEU A 1 157 ? 1.011 -4.974 -2.120 1.00 98.25 157 LEU A CA 1
ATOM 1313 C C . LEU A 1 157 ? -0.246 -5.837 -2.265 1.00 98.25 157 LEU A C 1
ATOM 1315 O O . LEU A 1 157 ? -1.245 -5.571 -1.602 1.00 98.25 157 LEU A O 1
ATOM 1319 N N . ASN A 1 158 ? -0.189 -6.904 -3.063 1.00 98.38 158 ASN A N 1
ATOM 1320 C CA . ASN A 1 158 ? -1.276 -7.871 -3.179 1.00 98.38 158 ASN A CA 1
ATOM 1321 C C . ASN A 1 158 ? -1.569 -8.523 -1.827 1.00 98.38 158 ASN A C 1
ATOM 1323 O O . ASN A 1 158 ? -2.729 -8.589 -1.431 1.00 98.38 158 ASN A O 1
ATOM 1327 N N . ASN A 1 159 ? -0.533 -8.916 -1.078 1.00 98.19 159 ASN A N 1
ATOM 1328 C CA . ASN A 1 159 ? -0.697 -9.445 0.278 1.00 98.19 159 ASN A CA 1
ATOM 1329 C C . ASN A 1 159 ? -1.366 -8.431 1.215 1.00 98.19 159 ASN A C 1
ATOM 1331 O O . ASN A 1 159 ? -2.230 -8.811 1.996 1.00 98.19 159 ASN A O 1
ATOM 1335 N N . VAL A 1 160 ? -1.026 -7.140 1.123 1.00 98.44 160 VAL A N 1
ATOM 1336 C CA . VAL A 1 160 ? -1.694 -6.089 1.915 1.00 98.44 160 VAL A CA 1
ATOM 1337 C C . VAL A 1 160 ? -3.183 -6.016 1.590 1.00 98.44 160 VAL A C 1
ATOM 1339 O O . VAL A 1 160 ? -4.007 -6.015 2.505 1.00 98.44 160 VAL A O 1
ATOM 1342 N N . LEU A 1 161 ? -3.528 -5.965 0.301 1.00 98.31 161 LEU A N 1
ATOM 1343 C CA . LEU A 1 161 ? -4.914 -5.850 -0.149 1.00 98.31 161 LEU A CA 1
ATOM 1344 C C . LEU A 1 161 ? -5.735 -7.090 0.219 1.00 98.31 161 LEU A C 1
ATOM 1346 O O . LEU A 1 161 ? -6.832 -6.944 0.752 1.00 98.31 161 LEU A O 1
ATOM 1350 N N . MET A 1 162 ? -5.197 -8.292 -0.006 1.00 97.75 162 MET A N 1
ATOM 1351 C CA . MET A 1 162 ? -5.854 -9.549 0.365 1.00 97.75 162 MET A CA 1
ATOM 1352 C C . MET A 1 162 ? -6.076 -9.638 1.876 1.00 97.75 162 MET A C 1
ATOM 1354 O O . MET A 1 162 ? -7.208 -9.842 2.300 1.00 97.75 162 MET A O 1
ATOM 1358 N N . SER A 1 163 ? -5.045 -9.385 2.692 1.00 97.50 163 SER A N 1
ATOM 1359 C CA . SER A 1 163 ? -5.164 -9.427 4.157 1.00 97.50 163 SER A CA 1
ATOM 1360 C C . SER A 1 163 ? -6.202 -8.441 4.692 1.00 97.50 163 SER A C 1
ATOM 1362 O O . SER A 1 163 ? -6.953 -8.771 5.610 1.00 97.50 163 SER A O 1
ATOM 1364 N N . LEU A 1 164 ? -6.276 -7.230 4.126 1.00 97.00 164 LEU A N 1
ATOM 1365 C CA . LEU A 1 164 ? -7.294 -6.256 4.517 1.00 97.00 164 LEU A CA 1
ATOM 1366 C C . LEU A 1 164 ? -8.699 -6.697 4.084 1.00 97.00 164 LEU A C 1
ATOM 1368 O O . LEU A 1 164 ? -9.628 -6.621 4.882 1.00 97.00 164 LEU A O 1
ATOM 1372 N N . LEU A 1 165 ? -8.870 -7.175 2.850 1.00 95.94 165 LEU A N 1
ATOM 1373 C CA . LEU A 1 165 ? -10.165 -7.657 2.358 1.00 95.94 165 LEU A CA 1
ATOM 1374 C C . LEU A 1 165 ? -10.665 -8.866 3.163 1.00 95.94 165 LEU A C 1
ATOM 1376 O O . LEU A 1 165 ? -11.831 -8.896 3.556 1.00 95.94 165 LEU A O 1
ATOM 1380 N N . ASP A 1 166 ? -9.789 -9.817 3.481 1.00 96.00 166 ASP A N 1
ATOM 1381 C CA . ASP A 1 166 ? -10.121 -10.964 4.327 1.00 96.00 166 ASP A CA 1
ATOM 1382 C C . ASP A 1 166 ? -10.519 -10.525 5.737 1.00 96.00 166 ASP A C 1
ATOM 1384 O O . ASP A 1 166 ? -11.527 -10.995 6.270 1.00 96.00 166 ASP A O 1
ATOM 1388 N N . PHE A 1 167 ? -9.792 -9.569 6.320 1.00 95.44 167 PHE A N 1
ATOM 1389 C CA . PHE A 1 167 ? -10.145 -8.980 7.608 1.00 95.44 167 PHE A CA 1
ATOM 1390 C C . PHE A 1 167 ? -11.528 -8.311 7.585 1.00 95.44 167 PHE A C 1
ATOM 1392 O O . PHE A 1 167 ? -12.350 -8.548 8.473 1.00 95.44 167 PHE A O 1
ATOM 1399 N N . LEU A 1 168 ? -11.826 -7.505 6.561 1.00 93.94 168 LEU A N 1
ATOM 1400 C CA . LEU A 1 168 ? -13.137 -6.864 6.404 1.00 93.94 168 LEU A CA 1
ATOM 1401 C C . LEU A 1 168 ? -14.262 -7.899 6.255 1.00 93.94 168 LEU A C 1
ATOM 1403 O O . LEU A 1 168 ? -15.369 -7.686 6.749 1.00 93.94 168 LEU A O 1
ATOM 1407 N N . LYS A 1 169 ? -13.976 -9.035 5.609 1.00 92.50 169 LYS A N 1
ATOM 1408 C CA . LYS A 1 169 ? -14.936 -10.127 5.410 1.00 92.50 169 LYS A CA 1
ATOM 1409 C C . LYS A 1 169 ? -15.228 -10.841 6.717 1.00 92.50 169 LYS A C 1
ATOM 1411 O O . LYS A 1 169 ? -16.386 -11.028 7.071 1.00 92.50 169 LYS A O 1
ATOM 1416 N N . GLN A 1 170 ? -14.179 -11.202 7.446 1.00 92.25 170 GLN A N 1
ATOM 1417 C CA . GLN A 1 170 ? -14.282 -11.911 8.722 1.00 92.25 170 GLN A CA 1
ATOM 1418 C C . GLN A 1 170 ? -14.915 -11.046 9.817 1.00 92.25 170 GLN A C 1
ATOM 1420 O O . GLN A 1 170 ? -15.609 -11.563 10.685 1.00 92.25 170 GLN A O 1
ATOM 1425 N N . SER A 1 171 ? -14.712 -9.729 9.757 1.00 89.19 171 SER A N 1
ATOM 1426 C CA . SER A 1 171 ? -15.291 -8.767 10.700 1.00 89.19 171 SER A CA 1
ATOM 1427 C C . SER A 1 171 ? -16.729 -8.342 10.369 1.00 89.19 171 SER A C 1
ATOM 1429 O O . SER A 1 171 ? -17.308 -7.548 11.107 1.00 89.19 171 SER A O 1
ATOM 1431 N N . GLY A 1 172 ? -17.317 -8.846 9.275 1.00 85.38 172 GLY A N 1
ATOM 1432 C CA . GLY A 1 172 ? -18.681 -8.504 8.851 1.00 85.38 172 GLY A CA 1
ATOM 1433 C C . GLY A 1 172 ? -18.839 -7.091 8.274 1.00 85.38 172 GLY A C 1
ATOM 1434 O O . GLY A 1 172 ? -19.961 -6.632 8.081 1.00 85.38 172 GLY A O 1
ATOM 1435 N N . LYS A 1 173 ? -17.734 -6.385 7.991 1.00 81.88 173 LYS A N 1
ATOM 1436 C CA . LYS A 1 173 ? -17.736 -5.041 7.382 1.00 81.88 173 LYS A CA 1
ATOM 1437 C C . LYS A 1 173 ? -17.922 -5.063 5.868 1.00 81.88 173 LYS A C 1
ATOM 1439 O O . LYS A 1 173 ? -18.388 -4.082 5.294 1.00 81.88 173 LYS A O 1
ATOM 1444 N N . LEU A 1 174 ? -17.582 -6.176 5.230 1.00 76.81 174 LEU A N 1
ATOM 1445 C CA . LEU A 1 174 ? -18.018 -6.482 3.874 1.00 76.81 174 LEU A CA 1
ATOM 1446 C C . LEU A 1 174 ? -19.456 -7.006 3.942 1.00 76.81 174 LEU A C 1
ATOM 1448 O O . LEU A 1 174 ? -19.661 -8.162 4.312 1.00 76.81 174 LEU A O 1
ATOM 1452 N N . SER A 1 175 ? -20.449 -6.182 3.585 1.00 57.53 175 SER A N 1
ATOM 1453 C CA . SER A 1 175 ? -21.789 -6.715 3.318 1.00 57.53 175 SER A CA 1
ATOM 1454 C C . SER A 1 175 ? -21.697 -7.722 2.168 1.00 57.53 175 SER A C 1
ATOM 1456 O O . SER A 1 175 ? -20.924 -7.532 1.220 1.00 57.53 175 SER A O 1
ATOM 1458 N N . SER A 1 176 ? -22.453 -8.819 2.258 1.00 49.44 176 SER A N 1
ATOM 1459 C CA . SER A 1 176 ? -22.634 -9.735 1.133 1.00 49.44 176 SER A CA 1
ATOM 1460 C C . SER A 1 176 ? -23.021 -8.912 -0.090 1.00 49.44 176 SER A C 1
ATOM 1462 O O . SER A 1 176 ? -23.889 -8.044 -0.024 1.00 49.44 176 SER A O 1
ATOM 1464 N N . ALA A 1 177 ? -22.338 -9.158 -1.206 1.00 46.12 177 ALA A N 1
ATOM 1465 C CA . ALA A 1 177 ? -22.474 -8.410 -2.454 1.00 46.12 177 ALA A CA 1
ATOM 1466 C C . ALA A 1 177 ? -23.906 -8.382 -3.041 1.00 46.12 177 ALA A C 1
ATOM 1468 O O . ALA A 1 177 ? -24.117 -7.745 -4.069 1.00 46.12 177 ALA A O 1
ATOM 1469 N N . GLU A 1 178 ? -24.869 -9.036 -2.393 1.00 45.66 178 GLU A N 1
ATOM 1470 C CA . GLU A 1 178 ? -26.284 -9.084 -2.751 1.00 45.66 178 GLU A CA 1
ATOM 1471 C C . GLU A 1 178 ? -27.028 -7.762 -2.479 1.00 45.66 178 GLU A C 1
ATOM 1473 O O . GLU A 1 178 ? -27.995 -7.480 -3.174 1.00 45.66 178 GLU A O 1
ATOM 1478 N N . ASP A 1 179 ? -26.546 -6.887 -1.585 1.00 43.22 179 ASP A N 1
ATOM 1479 C CA . ASP A 1 179 ? -27.270 -5.643 -1.241 1.00 43.22 179 ASP A CA 1
ATOM 1480 C C . ASP A 1 179 ? -26.920 -4.423 -2.122 1.00 43.22 179 ASP A C 1
ATOM 1482 O O . ASP A 1 179 ? -27.438 -3.324 -1.915 1.00 43.22 179 ASP A O 1
ATOM 1486 N N . LYS A 1 180 ? -25.997 -4.566 -3.085 1.00 47.25 180 LYS A N 1
ATOM 1487 C CA . LYS A 1 180 ? -25.505 -3.450 -3.924 1.00 47.25 180 LYS A CA 1
ATOM 1488 C C . LYS A 1 180 ? -25.278 -3.844 -5.395 1.00 47.25 180 LYS A C 1
ATOM 1490 O O . LYS A 1 180 ? -24.280 -3.418 -5.999 1.00 47.25 180 LYS A O 1
ATOM 1495 N N . LEU A 1 181 ? -26.166 -4.667 -5.953 1.00 41.25 181 LEU A N 1
ATOM 1496 C CA . LEU A 1 181 ? -26.293 -4.899 -7.397 1.00 41.25 181 LEU A CA 1
ATOM 1497 C C . LEU A 1 181 ? -27.635 -4.372 -7.902 1.00 41.25 181 LEU A C 1
ATOM 1499 O O . LEU A 1 181 ? -28.668 -4.749 -7.313 1.00 41.25 181 LEU A O 1
#

Foldseek 3Di:
DDPQVVVQVVPVVPPFGAPSVQCVLVVLLVVLVCVCCVQQQVVDLDLVSNVVSLVVCVVVPNDQDPCLLVVLLVVVLVVQDDPLFGDPVLVLLPQDPDPVSVVLSVLLRCQSSDPDDDPSSSLSNLSSSSVSVVCCVVPNDPPSSCSSVCSVVSVSSSSSSVSVVVSCVVVCSGPDPVVPD

Mean predicted aligned error: 5.97 Å

Radius of gyration: 17.43 Å; Cα contacts (8 Å, |Δi|>4): 158; chains: 1; bounding box: 48×36×49 Å

pLDDT: mean 87.41, std 13.56, range [41.25, 98.62]

Nearest PDB structures (foldseek):
  7dfe-assembly1_B  TM=2.811E-01  e=3.560E+00  Trichonephila antipodiana
  2k3n-assembly1_A  TM=2.532E-01  e=4.543E+00  Trichonephila antipodiana
  9gaw-assembly1_N  TM=1.742E-01  e=5.008E+00  Homo sapiens

Sequence (181 aa):
MDQNSWLQNFLTEENVKPDFNKIENVKNFTILWNLFERFFCDKEGSLSTIQQNLTDLKENGYTLPPKSFDVPFNYFRQRYITNKKTNLIFEKLDFRDTKTDKTFKQSLKNCLEGEITVDYDKLSALLIITSRFRNNLFHGSKNIARISEQEESFAQLNNVLMSLLDFLKQSGKLSSAEDKL